Protein AF-A0A350QRP4-F1 (afdb_monomer)

Structure (mmCIF, N/CA/C/O backbone):
data_AF-A0A350QRP4-F1
#
_entry.id   AF-A0A350QRP4-F1
#
loop_
_atom_site.group_PDB
_atom_site.id
_atom_site.type_symbol
_atom_site.label_atom_id
_atom_site.label_alt_id
_atom_site.label_comp_id
_atom_site.label_asym_id
_atom_site.label_entity_id
_atom_site.label_seq_id
_atom_site.pdbx_PDB_ins_code
_atom_site.Cartn_x
_atom_site.Cartn_y
_atom_site.Cartn_z
_atom_site.occupancy
_atom_site.B_iso_or_equiv
_atom_site.auth_seq_id
_atom_site.auth_comp_id
_atom_site.auth_asym_id
_atom_site.auth_atom_id
_atom_site.pdbx_PDB_model_num
ATOM 1 N N . MET A 1 1 ? 42.103 61.548 -36.595 1.00 53.94 1 MET A N 1
ATOM 2 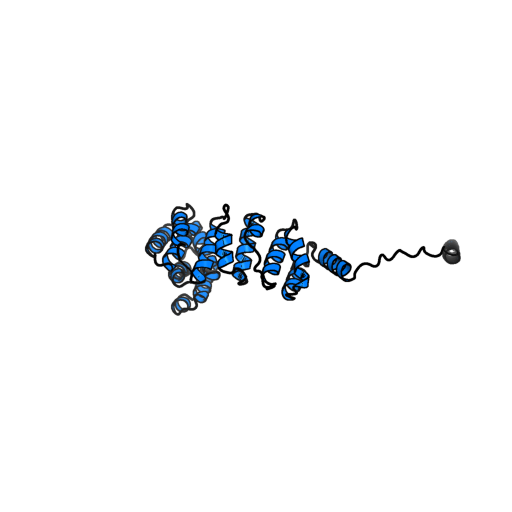C CA . MET A 1 1 ? 42.457 61.000 -37.929 1.00 53.94 1 MET A CA 1
ATOM 3 C C . MET A 1 1 ? 43.955 60.720 -37.894 1.00 53.94 1 MET A C 1
ATOM 5 O O . MET A 1 1 ? 44.613 61.650 -37.446 1.00 53.94 1 MET A O 1
ATOM 9 N N . PRO A 1 2 ? 44.533 59.572 -38.315 1.00 51.16 2 PRO A N 1
ATOM 10 C CA . PRO A 1 2 ? 43.981 58.378 -38.976 1.00 51.16 2 PRO A CA 1
ATOM 11 C C . PRO A 1 2 ? 44.726 57.053 -38.589 1.00 51.16 2 PRO A C 1
ATOM 13 O O . PRO A 1 2 ? 45.690 56.711 -39.254 1.00 51.16 2 PRO A O 1
ATOM 16 N N . GLU A 1 3 ? 44.322 56.265 -37.578 1.00 51.16 3 GLU A N 1
ATOM 17 C CA . GLU A 1 3 ? 45.076 55.011 -37.265 1.00 51.16 3 GLU A CA 1
ATOM 18 C C . GLU A 1 3 ? 44.251 53.716 -37.163 1.00 51.16 3 GLU A C 1
ATOM 20 O O . GLU A 1 3 ? 44.808 52.624 -37.173 1.00 51.16 3 GLU A O 1
ATOM 25 N N . HIS A 1 4 ? 42.917 53.770 -37.202 1.00 49.59 4 HIS A N 1
ATOM 26 C CA . HIS A 1 4 ? 42.095 52.558 -37.025 1.00 49.59 4 HIS A CA 1
ATOM 27 C C . HIS A 1 4 ? 41.665 51.832 -38.312 1.00 49.59 4 HIS A C 1
ATOM 29 O O . HIS A 1 4 ? 40.930 50.852 -38.238 1.00 49.59 4 HIS A O 1
ATOM 35 N N . ARG A 1 5 ? 42.117 52.255 -39.501 1.00 48.22 5 ARG A N 1
ATOM 36 C CA . ARG A 1 5 ? 41.710 51.615 -40.772 1.00 48.22 5 ARG A CA 1
ATOM 37 C C . ARG A 1 5 ? 42.648 50.520 -41.292 1.00 48.22 5 ARG A C 1
ATOM 39 O O . ARG A 1 5 ? 42.237 49.774 -42.173 1.00 48.22 5 ARG A O 1
ATOM 46 N N . HIS A 1 6 ? 43.852 50.363 -40.740 1.00 49.44 6 HIS A N 1
ATOM 47 C CA . HIS A 1 6 ? 44.819 49.383 -41.258 1.00 49.44 6 HIS A CA 1
ATOM 48 C C . HIS A 1 6 ? 44.718 47.985 -40.630 1.00 49.44 6 HIS A C 1
ATOM 50 O O . HIS A 1 6 ? 45.058 47.006 -41.289 1.00 49.44 6 HIS A O 1
ATOM 56 N N . HIS A 1 7 ? 44.170 47.850 -39.417 1.00 48.53 7 HIS A N 1
ATOM 57 C CA . HIS A 1 7 ? 44.055 46.538 -38.768 1.00 48.53 7 HIS A CA 1
ATOM 58 C C . HIS A 1 7 ? 42.917 45.668 -39.323 1.00 48.53 7 HIS A C 1
ATOM 60 O O . HIS A 1 7 ? 43.057 44.452 -39.379 1.00 48.53 7 HIS A O 1
ATOM 66 N N . PHE A 1 8 ? 41.829 46.265 -39.822 1.00 45.88 8 PHE A N 1
ATOM 67 C CA . PHE A 1 8 ? 40.669 45.497 -40.299 1.00 45.88 8 PHE A CA 1
ATOM 68 C C . PHE A 1 8 ? 40.907 44.787 -41.646 1.00 45.88 8 PHE A C 1
ATOM 70 O O . PHE A 1 8 ? 40.357 43.715 -41.906 1.00 45.88 8 PHE A O 1
ATOM 77 N N . VAL A 1 9 ? 41.762 45.357 -42.503 1.00 51.22 9 VAL A N 1
ATOM 78 C CA . VAL A 1 9 ? 42.068 44.782 -43.825 1.00 51.22 9 VAL A CA 1
ATOM 79 C C . VAL A 1 9 ? 43.067 43.624 -43.711 1.00 51.22 9 VAL A C 1
ATOM 81 O O . VAL A 1 9 ? 42.942 42.635 -44.427 1.00 51.22 9 VAL A O 1
ATOM 84 N N . LEU A 1 10 ? 44.005 43.691 -42.759 1.00 48.91 10 LEU A N 1
ATOM 85 C CA . LEU A 1 10 ? 44.995 42.632 -42.527 1.00 48.91 10 LEU A CA 1
ATOM 86 C C . LEU A 1 10 ? 44.380 41.364 -41.914 1.00 48.91 10 LEU A C 1
ATOM 88 O O . LEU A 1 10 ? 44.727 40.263 -42.332 1.00 48.91 10 LEU A O 1
ATOM 92 N N . SER A 1 11 ? 43.417 41.494 -40.997 1.00 49.62 11 SER A N 1
ATOM 93 C CA . SER A 1 11 ? 42.728 40.335 -40.404 1.00 49.62 11 SER A CA 1
ATOM 94 C C . SER A 1 11 ? 41.846 39.587 -41.409 1.00 49.62 11 SER A C 1
ATOM 96 O O . SER A 1 11 ? 41.755 38.362 -41.363 1.00 49.62 11 SER A O 1
ATOM 98 N N . SER A 1 12 ? 41.241 40.310 -42.355 1.00 50.56 12 SER A N 1
ATOM 99 C CA . SER A 1 12 ? 40.369 39.721 -43.379 1.00 50.56 12 SER A CA 1
ATOM 100 C C . SER A 1 12 ? 41.157 38.944 -44.443 1.00 50.56 12 SER A C 1
ATOM 102 O O . SER A 1 12 ? 40.665 37.954 -44.979 1.00 50.56 12 SER A O 1
ATOM 104 N N . LEU A 1 13 ? 42.404 39.348 -44.719 1.00 49.66 13 LEU A N 1
ATOM 105 C CA . LEU A 1 13 ? 43.259 38.670 -45.697 1.00 49.66 13 LEU A CA 1
ATOM 106 C C . LEU A 1 13 ? 43.833 37.345 -45.163 1.00 49.66 13 LEU A C 1
ATOM 108 O O . LEU A 1 13 ? 44.005 36.404 -45.932 1.00 49.66 13 LEU A O 1
ATOM 112 N N . ILE A 1 14 ? 44.086 37.249 -43.852 1.00 56.53 14 ILE A N 1
ATOM 113 C CA . ILE A 1 14 ? 44.575 36.014 -43.214 1.00 56.53 14 ILE A CA 1
ATOM 114 C C . ILE A 1 14 ? 43.473 34.945 -43.178 1.00 56.53 14 ILE A C 1
ATOM 116 O O . ILE A 1 14 ? 43.758 33.777 -43.429 1.00 56.53 14 ILE A O 1
ATOM 120 N N . LEU A 1 15 ? 42.213 35.339 -42.956 1.00 52.22 15 LEU A N 1
ATOM 121 C CA . LEU A 1 15 ? 41.081 34.404 -42.941 1.00 52.22 15 LEU A CA 1
ATOM 122 C C . LEU A 1 15 ? 40.745 33.849 -44.339 1.00 52.22 15 LEU A C 1
ATOM 124 O O . LEU A 1 15 ? 40.299 32.715 -44.464 1.00 52.22 15 LEU A O 1
ATOM 128 N N . ALA A 1 16 ? 40.976 34.632 -45.398 1.00 53.50 16 ALA A N 1
ATOM 129 C CA . ALA A 1 16 ? 40.762 34.178 -46.773 1.00 53.50 16 ALA A CA 1
ATOM 130 C C . ALA A 1 16 ? 41.881 33.243 -47.272 1.00 53.50 16 ALA A C 1
ATOM 132 O O . ALA A 1 16 ? 41.634 32.397 -48.131 1.00 53.50 16 ALA A O 1
ATOM 133 N N . LEU A 1 17 ? 43.100 33.361 -46.729 1.00 47.59 17 LEU A N 1
ATOM 134 C CA . LEU A 1 17 ? 44.237 32.531 -47.139 1.00 47.59 17 LEU A CA 1
ATOM 135 C C . LEU A 1 17 ? 44.216 31.128 -46.503 1.00 47.59 17 LEU A C 1
ATOM 137 O O . LEU A 1 17 ? 44.727 30.186 -47.102 1.00 47.59 17 LEU A O 1
ATOM 141 N N . THR A 1 18 ? 43.589 30.951 -45.336 1.00 54.16 18 THR A N 1
ATOM 142 C CA . THR A 1 18 ? 43.454 29.633 -44.687 1.00 54.16 18 THR A CA 1
ATOM 143 C C . THR A 1 18 ? 42.405 28.731 -45.341 1.00 54.16 18 THR A C 1
ATOM 145 O O . THR A 1 18 ? 42.515 27.515 -45.232 1.00 54.16 18 THR A O 1
ATOM 148 N N . CYS A 1 19 ? 41.438 29.281 -46.083 1.00 54.50 19 CYS A N 1
ATOM 149 C CA . CYS A 1 19 ? 40.433 28.490 -46.809 1.00 54.50 19 CYS A CA 1
ATOM 150 C C . CYS A 1 19 ? 40.918 27.918 -48.155 1.00 54.50 19 CYS A C 1
ATOM 152 O O . CYS A 1 19 ? 40.179 27.174 -48.792 1.00 54.50 19 CYS A O 1
ATOM 154 N N . LEU A 1 20 ? 42.129 28.265 -48.605 1.00 53.59 20 LEU A N 1
ATOM 155 C CA . LEU A 1 20 ? 42.708 27.792 -49.873 1.00 53.59 20 LEU A CA 1
ATOM 156 C C . LEU A 1 20 ? 43.782 26.713 -49.688 1.00 53.59 20 LEU A C 1
ATOM 158 O O . LEU A 1 20 ? 44.371 26.261 -50.670 1.00 53.59 20 LEU A O 1
ATOM 162 N N . LEU A 1 21 ? 44.039 26.284 -48.450 1.00 51.50 21 LEU A N 1
ATOM 163 C CA . LEU A 1 21 ? 44.876 25.117 -48.210 1.00 51.50 21 LEU A CA 1
ATOM 164 C C . LEU A 1 21 ? 44.083 23.865 -48.617 1.00 51.50 21 LEU A C 1
ATOM 166 O O . LEU A 1 21 ? 42.974 23.676 -48.112 1.00 51.50 21 LEU A O 1
ATOM 170 N N . PRO A 1 22 ? 44.603 23.017 -49.524 1.00 54.75 22 PRO A N 1
ATOM 171 C CA . PRO A 1 22 ? 44.005 21.721 -49.799 1.00 54.75 22 PRO A CA 1
ATOM 172 C C . PRO A 1 22 ? 44.060 20.910 -48.505 1.00 54.75 22 PRO A C 1
ATOM 174 O O . PRO A 1 22 ? 45.121 20.438 -48.102 1.00 54.75 22 PRO A O 1
ATOM 177 N N . GLY A 1 23 ? 42.919 20.826 -47.823 1.00 52.19 23 GLY A N 1
ATOM 178 C CA . GLY A 1 23 ? 42.751 19.926 -46.698 1.00 52.19 23 GLY A CA 1
ATOM 179 C C . GLY A 1 23 ? 43.021 18.512 -47.184 1.00 52.19 23 GLY A C 1
ATOM 180 O O . GLY A 1 23 ? 42.509 18.106 -48.232 1.00 52.19 23 GLY A O 1
ATOM 181 N N . GLU A 1 24 ? 43.849 17.784 -46.439 1.00 52.50 24 GLU A N 1
ATOM 182 C CA . GLU A 1 24 ? 43.933 16.337 -46.574 1.00 52.50 24 GLU A CA 1
ATOM 183 C C . GLU A 1 24 ? 42.503 15.778 -46.592 1.00 52.50 24 GLU A C 1
ATOM 185 O O . GLU A 1 24 ? 41.648 16.288 -45.853 1.00 52.50 24 GLU A O 1
ATOM 190 N N . PRO A 1 25 ? 42.191 14.809 -47.475 1.00 54.97 25 PRO A N 1
ATOM 191 C CA . PRO A 1 25 ? 40.872 14.202 -47.480 1.00 54.97 25 PRO A CA 1
ATOM 192 C C . PRO A 1 25 ? 40.599 13.741 -46.056 1.00 54.97 25 PRO A C 1
ATOM 194 O O . PRO A 1 25 ? 41.401 12.996 -45.499 1.00 54.97 25 PRO A O 1
ATOM 197 N N . ALA A 1 26 ? 39.514 14.247 -45.465 1.00 52.28 26 ALA A N 1
ATOM 198 C CA . ALA A 1 26 ? 39.069 13.808 -44.158 1.00 52.28 26 ALA A CA 1
ATOM 199 C C . ALA A 1 26 ? 39.065 12.279 -44.187 1.00 52.28 26 ALA A C 1
ATOM 201 O O . ALA A 1 26 ? 38.303 11.689 -44.959 1.00 52.28 26 ALA A O 1
ATOM 202 N N . GLU A 1 27 ? 39.974 11.655 -43.429 1.00 51.78 27 GLU A N 1
ATOM 203 C CA . GLU A 1 27 ? 39.944 10.218 -43.203 1.00 51.78 27 GLU A CA 1
ATOM 204 C C . GLU A 1 27 ? 38.519 9.912 -42.776 1.00 51.78 27 GLU A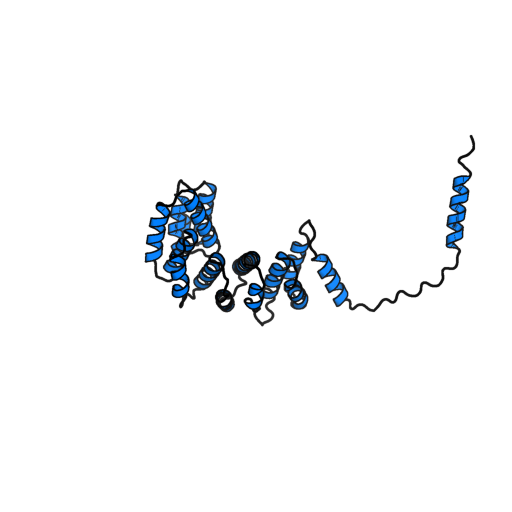 C 1
ATOM 206 O O . GLU A 1 27 ? 38.027 10.478 -41.795 1.00 51.78 27 GLU A O 1
ATOM 211 N N . GLY A 1 28 ? 37.827 9.128 -43.609 1.00 42.91 28 GLY A N 1
ATOM 212 C CA . GLY A 1 28 ? 36.433 8.795 -43.403 1.00 42.91 28 GLY A CA 1
ATOM 213 C C . GLY A 1 28 ? 36.290 8.348 -41.964 1.00 42.91 28 GLY A C 1
ATOM 214 O O . GLY A 1 28 ? 36.890 7.349 -41.569 1.00 42.91 28 GLY A O 1
ATOM 215 N N . GLN A 1 29 ? 35.559 9.138 -41.173 1.00 47.00 29 GLN A N 1
ATOM 216 C CA . GLN A 1 29 ? 35.138 8.718 -39.851 1.00 47.00 29 GLN A CA 1
ATOM 217 C C . GLN A 1 29 ? 34.565 7.324 -40.052 1.00 47.00 29 GLN A C 1
ATOM 219 O O . GLN A 1 29 ? 33.621 7.161 -40.825 1.00 47.00 29 GLN A O 1
ATOM 224 N N . ASN A 1 30 ? 35.210 6.322 -39.457 1.00 41.28 30 ASN A N 1
ATOM 225 C CA . ASN A 1 30 ? 34.692 4.969 -39.419 1.00 41.28 30 ASN A CA 1
ATOM 226 C C . ASN A 1 30 ? 33.347 5.066 -38.702 1.00 41.28 30 ASN A C 1
ATOM 228 O O . ASN A 1 30 ? 33.285 5.001 -37.474 1.00 41.28 30 ASN A O 1
ATOM 232 N N . TYR A 1 31 ? 32.278 5.288 -39.466 1.00 48.09 31 TYR A N 1
ATOM 233 C CA . TYR A 1 31 ? 30.920 5.032 -39.042 1.00 48.09 31 TYR A CA 1
ATOM 234 C C . TYR A 1 31 ? 30.882 3.525 -38.852 1.00 48.09 31 TYR A C 1
ATOM 236 O O . TYR A 1 31 ? 30.604 2.771 -39.779 1.00 48.09 31 TYR A O 1
ATOM 244 N N . ILE A 1 32 ? 31.283 3.084 -37.659 1.00 60.72 32 ILE A N 1
ATOM 245 C CA . ILE A 1 32 ? 30.929 1.763 -37.170 1.00 60.72 32 ILE A CA 1
ATOM 246 C C . ILE A 1 32 ? 29.422 1.710 -37.376 1.00 60.72 32 ILE A C 1
ATOM 248 O O . ILE A 1 32 ? 28.716 2.598 -36.899 1.00 60.72 32 ILE A O 1
ATOM 252 N N . GLU A 1 33 ? 28.962 0.764 -38.184 1.00 57.88 33 GLU A N 1
ATOM 253 C CA . GLU A 1 33 ? 27.551 0.560 -38.475 1.00 57.88 33 GLU A CA 1
ATOM 254 C C . GLU A 1 33 ? 26.877 0.194 -37.147 1.00 57.88 33 GLU A C 1
ATOM 256 O O . GLU A 1 33 ? 26.873 -0.958 -36.718 1.00 57.88 33 GLU A O 1
ATOM 261 N N . VAL A 1 34 ? 26.444 1.212 -36.399 1.00 61.97 34 VAL A N 1
ATOM 262 C CA . VAL A 1 34 ? 25.789 1.016 -35.112 1.00 61.97 34 VAL A CA 1
ATOM 263 C C . VAL A 1 34 ? 24.383 0.554 -35.433 1.00 61.97 34 VAL A C 1
ATOM 265 O O . VAL A 1 34 ? 23.661 1.230 -36.167 1.00 61.97 34 VAL A O 1
ATOM 268 N N . ASN A 1 35 ? 23.994 -0.589 -34.879 1.00 75.19 35 ASN A N 1
ATOM 269 C CA . ASN A 1 35 ? 22.630 -1.072 -34.990 1.00 75.19 35 ASN A CA 1
ATOM 270 C C . ASN A 1 35 ? 21.663 0.054 -34.546 1.00 75.19 35 ASN A C 1
ATOM 272 O O . ASN A 1 35 ? 21.836 0.614 -33.453 1.00 75.19 35 ASN A O 1
ATOM 276 N N . PRO A 1 36 ? 20.670 0.434 -35.374 1.00 72.75 36 PRO A N 1
ATOM 277 C CA . PRO A 1 36 ? 19.686 1.448 -35.010 1.00 72.75 36 PRO A CA 1
ATOM 278 C C . PRO A 1 36 ? 18.976 1.138 -33.689 1.00 72.75 36 PRO A C 1
ATOM 280 O O . PRO A 1 36 ? 18.709 2.058 -32.921 1.00 72.75 36 PRO A O 1
ATOM 283 N N . PHE A 1 37 ? 18.743 -0.143 -33.386 1.00 71.12 37 PHE A N 1
ATOM 284 C CA . PHE A 1 37 ? 18.178 -0.580 -32.111 1.00 71.12 37 PHE A CA 1
ATOM 285 C C . PHE A 1 37 ? 19.087 -0.205 -30.932 1.00 71.12 37 PHE A C 1
ATOM 287 O O . PHE A 1 37 ? 18.651 0.503 -30.028 1.00 71.12 37 PHE A O 1
ATOM 294 N N . ASP A 1 38 ? 20.376 -0.558 -30.988 1.00 69.38 38 ASP A N 1
ATOM 295 C CA . ASP A 1 38 ? 21.350 -0.229 -29.934 1.00 69.38 38 ASP A CA 1
ATOM 296 C C . ASP A 1 38 ? 21.496 1.286 -29.731 1.00 69.38 38 ASP A C 1
ATOM 298 O O . ASP A 1 38 ? 21.704 1.764 -28.613 1.00 69.38 38 ASP A O 1
ATOM 302 N N . SER A 1 39 ? 21.380 2.057 -30.816 1.00 72.31 39 SER A N 1
ATOM 303 C CA . SER A 1 39 ? 21.407 3.522 -30.767 1.00 72.31 39 SER A CA 1
ATOM 304 C C . SER A 1 39 ? 20.164 4.090 -30.080 1.00 72.31 39 SER A C 1
ATOM 306 O O . SER A 1 39 ? 20.294 4.974 -29.232 1.00 72.31 39 SER A O 1
ATOM 308 N N . SER A 1 40 ? 18.980 3.559 -30.394 1.00 73.00 40 SER A N 1
ATOM 309 C CA . SER A 1 40 ? 17.715 3.935 -29.753 1.00 73.00 40 SER A CA 1
ATOM 310 C C . SER A 1 40 ? 17.697 3.561 -28.273 1.00 73.00 40 SER A C 1
ATOM 312 O O . SER A 1 40 ? 17.370 4.406 -27.445 1.00 73.00 40 SER A O 1
ATOM 314 N N . VAL A 1 41 ? 18.135 2.348 -27.914 1.00 72.44 41 VAL A N 1
ATOM 315 C CA . VAL A 1 41 ? 18.253 1.908 -26.513 1.00 72.44 41 VAL A CA 1
ATOM 316 C C . VAL A 1 41 ? 19.208 2.818 -25.746 1.00 72.44 41 VAL A C 1
ATOM 318 O O . VAL A 1 41 ? 18.893 3.254 -24.643 1.00 72.44 41 VAL A O 1
ATOM 321 N N . ARG A 1 42 ? 20.360 3.174 -26.328 1.00 75.94 42 ARG A N 1
ATOM 322 C CA . ARG A 1 42 ? 21.310 4.098 -25.691 1.00 75.94 42 ARG A CA 1
ATOM 323 C C . ARG A 1 42 ? 20.722 5.498 -25.507 1.00 75.94 42 ARG A C 1
ATOM 325 O O . ARG A 1 42 ? 20.930 6.097 -24.456 1.00 75.94 42 ARG A O 1
ATOM 332 N N . ALA A 1 43 ? 19.996 6.013 -26.499 1.00 77.00 43 ALA A N 1
ATOM 333 C CA . ALA A 1 43 ? 19.333 7.312 -26.410 1.00 77.00 43 ALA A CA 1
ATOM 334 C C . ALA A 1 43 ? 18.223 7.316 -25.346 1.00 77.00 43 ALA A C 1
ATOM 336 O O . ALA A 1 43 ? 18.130 8.268 -24.575 1.00 77.00 43 ALA A O 1
ATOM 337 N N . LEU A 1 44 ? 17.438 6.238 -25.259 1.00 79.38 44 LEU A N 1
ATOM 338 C CA . LEU A 1 44 ? 16.429 6.049 -24.216 1.00 79.38 44 LEU A CA 1
ATOM 339 C C . LEU A 1 44 ? 17.072 5.982 -22.830 1.00 79.38 44 LEU A C 1
ATOM 341 O O . LEU A 1 44 ? 16.664 6.725 -21.944 1.00 79.38 44 LEU A O 1
ATOM 345 N N . LYS A 1 45 ? 18.129 5.181 -22.657 1.00 77.12 45 LYS A N 1
ATOM 346 C CA . LYS A 1 45 ? 18.882 5.109 -21.394 1.00 77.12 45 LYS A CA 1
ATOM 347 C C . LYS A 1 45 ? 19.399 6.482 -20.963 1.00 77.12 45 LYS A C 1
ATOM 349 O O . LYS A 1 45 ? 19.192 6.866 -19.819 1.00 77.12 45 LYS A O 1
ATOM 354 N N . ALA A 1 46 ? 19.989 7.244 -21.885 1.00 76.38 46 ALA A N 1
ATOM 355 C CA . ALA A 1 46 ? 20.463 8.600 -21.606 1.00 76.38 46 ALA A CA 1
ATOM 356 C C . ALA A 1 46 ? 19.322 9.565 -21.233 1.00 76.38 46 ALA A C 1
ATOM 358 O O . ALA A 1 46 ? 19.505 10.440 -20.393 1.00 76.38 46 ALA A O 1
ATOM 359 N N . ALA A 1 47 ? 18.139 9.410 -21.832 1.00 76.94 47 ALA A N 1
ATOM 360 C CA . ALA A 1 47 ? 16.975 10.243 -21.536 1.00 76.94 47 ALA A CA 1
ATOM 361 C C . ALA A 1 47 ? 16.315 9.915 -20.180 1.00 76.94 47 ALA A C 1
ATOM 363 O O . ALA A 1 47 ? 15.599 10.751 -19.632 1.00 76.94 47 ALA A O 1
ATOM 364 N N . ILE A 1 48 ? 16.553 8.715 -19.642 1.00 82.81 48 ILE A N 1
ATOM 365 C CA . ILE A 1 48 ? 16.016 8.232 -18.357 1.00 82.81 48 ILE A CA 1
ATOM 366 C C . ILE A 1 48 ? 16.972 8.537 -17.185 1.00 82.81 48 ILE A C 1
ATOM 368 O O . ILE A 1 48 ? 16.585 8.425 -16.018 1.00 82.81 48 ILE A O 1
ATOM 372 N N . GLU A 1 49 ? 18.207 8.975 -17.458 1.00 80.88 49 GLU A N 1
ATOM 373 C CA . GLU A 1 49 ? 19.118 9.443 -16.410 1.00 80.88 49 GLU A CA 1
ATOM 374 C C . GLU A 1 49 ? 18.479 10.586 -15.597 1.00 80.88 49 GLU A C 1
ATOM 376 O O . GLU A 1 49 ? 17.820 11.459 -16.169 1.00 80.88 49 GLU A O 1
ATOM 381 N N . PRO A 1 50 ? 18.661 10.636 -14.262 1.00 73.81 50 PRO A N 1
ATOM 382 C CA . PRO A 1 50 ? 18.046 11.671 -13.457 1.00 73.81 50 PRO A CA 1
ATOM 383 C C . PRO A 1 50 ? 18.478 13.049 -13.862 1.00 73.81 50 PRO A C 1
ATOM 385 O O . PRO A 1 50 ? 19.647 13.439 -13.803 1.00 73.81 50 PRO A O 1
ATOM 388 N N . THR A 1 51 ? 17.462 13.838 -14.106 1.00 74.62 51 THR A N 1
ATOM 389 C CA . THR A 1 51 ? 17.553 15.271 -14.199 1.00 74.62 51 THR A CA 1
ATOM 390 C C . THR A 1 51 ? 16.999 15.872 -12.913 1.00 74.62 51 THR A C 1
ATOM 392 O O . THR A 1 51 ? 16.126 15.318 -12.244 1.00 74.62 51 THR A O 1
ATOM 395 N N . ARG A 1 52 ? 17.492 17.055 -12.538 1.00 73.69 52 ARG A N 1
ATOM 396 C CA . ARG A 1 52 ? 17.008 17.757 -11.332 1.00 73.69 52 ARG A CA 1
ATOM 397 C C . ARG A 1 52 ? 15.544 18.200 -11.446 1.00 73.69 52 ARG A C 1
ATOM 399 O O . ARG A 1 52 ? 14.959 18.577 -10.439 1.00 73.69 52 ARG A O 1
ATOM 406 N N . ASP A 1 53 ? 14.988 18.197 -12.655 1.00 76.00 53 ASP A N 1
ATOM 407 C CA . ASP A 1 53 ? 13.615 18.606 -12.953 1.00 76.00 53 ASP A CA 1
ATOM 408 C C . ASP A 1 53 ? 12.604 17.443 -12.949 1.00 76.00 53 ASP A C 1
ATOM 410 O O . ASP A 1 53 ? 11.412 17.685 -13.137 1.00 76.00 53 ASP A O 1
ATOM 414 N N . GLY A 1 54 ? 13.057 16.199 -12.738 1.00 72.31 54 GLY A N 1
ATOM 415 C CA . GLY A 1 54 ? 12.196 15.012 -12.703 1.00 72.31 54 GLY A CA 1
ATOM 416 C C . GLY A 1 54 ? 11.586 14.625 -14.056 1.00 72.31 54 GLY A C 1
ATOM 417 O O . GLY A 1 54 ? 10.638 13.840 -14.100 1.00 72.31 54 GLY A O 1
ATOM 418 N N . SER A 1 55 ? 12.079 15.180 -15.170 1.00 78.00 55 SER A N 1
ATOM 419 C CA . SER A 1 55 ? 11.580 14.846 -16.512 1.00 78.00 55 SER A CA 1
ATOM 420 C C . SER A 1 55 ? 11.788 13.374 -16.881 1.00 78.00 55 SER A C 1
ATOM 422 O O . SER A 1 55 ? 10.963 12.811 -17.601 1.00 78.00 55 SER A O 1
ATOM 424 N N . ASN A 1 56 ? 12.801 12.724 -16.307 1.00 80.25 56 ASN A N 1
ATOM 425 C CA . ASN A 1 56 ? 13.065 11.295 -16.460 1.00 80.25 56 ASN A CA 1
ATOM 426 C C . ASN A 1 56 ? 11.885 10.400 -16.028 1.00 80.25 56 ASN A C 1
ATOM 428 O O . ASN A 1 56 ? 11.557 9.446 -16.729 1.00 80.25 56 ASN A O 1
ATOM 432 N N . HIS A 1 57 ? 11.186 10.736 -14.937 1.00 78.94 57 HIS A N 1
ATOM 433 C CA . HIS A 1 57 ? 10.031 9.952 -14.481 1.00 78.94 57 HIS A CA 1
ATOM 434 C C . HIS A 1 57 ? 8.872 9.996 -15.491 1.00 78.94 57 HIS A C 1
ATOM 436 O O . HIS A 1 57 ? 8.230 8.985 -15.754 1.00 78.94 57 HIS A O 1
ATOM 442 N N . LYS A 1 58 ? 8.646 11.139 -16.156 1.00 81.94 58 LYS A N 1
ATOM 443 C CA . LYS A 1 58 ? 7.616 11.246 -17.209 1.00 81.94 58 LYS A CA 1
ATOM 444 C C . LYS A 1 58 ? 7.931 10.372 -18.419 1.00 81.94 58 LYS A C 1
ATOM 446 O O . LYS A 1 58 ? 7.013 9.846 -19.038 1.00 81.94 58 LYS A O 1
ATOM 451 N N . ILE A 1 59 ? 9.213 10.232 -18.756 1.00 85.19 59 ILE A N 1
ATOM 452 C CA . ILE A 1 59 ? 9.661 9.365 -19.850 1.00 85.19 59 ILE A CA 1
ATOM 453 C C . ILE A 1 59 ? 9.418 7.901 -19.482 1.00 85.19 59 ILE A C 1
ATOM 455 O O . ILE A 1 59 ? 8.866 7.170 -20.295 1.00 85.19 59 ILE A O 1
ATOM 459 N N . LEU A 1 60 ? 9.742 7.487 -18.255 1.00 84.00 60 LEU A N 1
ATOM 460 C CA . LEU A 1 60 ? 9.457 6.129 -17.778 1.00 84.00 60 LEU A CA 1
ATOM 461 C C . LEU A 1 60 ? 7.968 5.810 -17.766 1.00 84.00 60 LEU A C 1
ATOM 463 O O . LEU A 1 60 ? 7.576 4.758 -18.259 1.00 84.00 60 LEU A O 1
ATOM 467 N N . LEU A 1 61 ? 7.136 6.732 -17.279 1.00 84.62 61 LEU A N 1
ATOM 468 C CA . LEU A 1 61 ? 5.683 6.581 -17.344 1.00 84.62 61 LEU A CA 1
ATOM 469 C C . LEU A 1 61 ? 5.196 6.441 -18.792 1.00 84.62 61 LEU A C 1
ATOM 471 O O . LEU A 1 61 ? 4.366 5.583 -19.075 1.00 84.62 61 LEU A O 1
ATOM 475 N N . ALA A 1 62 ? 5.728 7.240 -19.721 1.00 86.19 62 ALA A N 1
ATOM 476 C CA . ALA A 1 62 ? 5.377 7.125 -21.134 1.00 86.19 62 ALA A CA 1
ATOM 477 C C . ALA A 1 62 ? 5.807 5.773 -21.729 1.00 86.19 62 ALA A C 1
ATOM 479 O O . ALA A 1 62 ? 5.047 5.185 -22.491 1.00 86.19 62 ALA A O 1
ATOM 480 N N . LEU A 1 63 ? 6.989 5.262 -21.368 1.00 88.25 63 LEU A N 1
ATOM 481 C CA . LEU A 1 63 ? 7.473 3.952 -21.815 1.00 88.25 63 LEU A CA 1
ATOM 482 C C . LEU A 1 63 ? 6.622 2.807 -21.261 1.00 88.25 63 LEU A C 1
ATOM 484 O O . LEU A 1 63 ? 6.250 1.912 -22.011 1.00 88.25 63 LEU A O 1
ATOM 488 N N . ARG A 1 64 ? 6.250 2.871 -19.981 1.00 87.69 64 ARG A N 1
ATOM 489 C CA . ARG A 1 64 ? 5.313 1.937 -19.339 1.00 87.69 64 ARG A CA 1
ATOM 490 C C . ARG A 1 64 ? 3.968 1.883 -20.057 1.00 87.69 64 ARG A C 1
ATOM 492 O O . ARG A 1 64 ? 3.464 0.811 -20.374 1.00 87.69 64 ARG A O 1
ATOM 499 N N . GLN A 1 65 ? 3.426 3.048 -20.413 1.00 87.06 65 GLN A N 1
ATOM 500 C CA . GLN A 1 65 ? 2.156 3.161 -21.137 1.00 87.06 65 GLN A CA 1
ATOM 501 C C . GLN A 1 65 ? 2.170 2.530 -22.535 1.00 87.06 65 GLN A C 1
ATOM 503 O O . GLN A 1 65 ? 1.097 2.207 -23.045 1.00 87.06 65 GLN A O 1
ATOM 508 N N . LEU A 1 66 ? 3.341 2.340 -23.158 1.00 88.19 66 LEU A N 1
ATOM 509 C CA . LEU A 1 66 ? 3.431 1.635 -24.440 1.00 88.19 66 LEU A CA 1
ATOM 510 C C . LEU A 1 66 ? 3.097 0.148 -24.303 1.00 88.19 66 LEU A C 1
ATOM 512 O O . LEU A 1 66 ? 2.626 -0.437 -25.276 1.00 88.19 66 LEU A O 1
ATOM 516 N N . ARG A 1 67 ? 3.335 -0.444 -23.121 1.00 86.19 67 ARG A N 1
ATOM 517 C CA . ARG A 1 67 ? 3.193 -1.887 -22.857 1.00 86.19 67 ARG A CA 1
ATOM 518 C C . ARG A 1 67 ? 3.872 -2.753 -23.925 1.00 86.19 67 ARG A C 1
ATOM 520 O O . ARG A 1 67 ? 3.362 -3.794 -24.327 1.00 86.19 67 ARG A O 1
ATOM 527 N N . ASP A 1 68 ? 5.009 -2.275 -24.421 1.00 87.56 68 ASP A N 1
ATOM 528 C CA . ASP A 1 68 ? 5.771 -2.933 -25.473 1.00 87.56 68 ASP A CA 1
ATOM 529 C C . ASP A 1 68 ? 6.719 -3.965 -24.851 1.00 87.56 68 ASP A C 1
ATOM 531 O O . ASP A 1 68 ? 7.640 -3.605 -24.113 1.00 87.56 68 ASP A O 1
ATOM 535 N N . SER A 1 69 ? 6.493 -5.248 -25.143 1.00 87.88 69 SER A N 1
ATOM 536 C CA . SER A 1 69 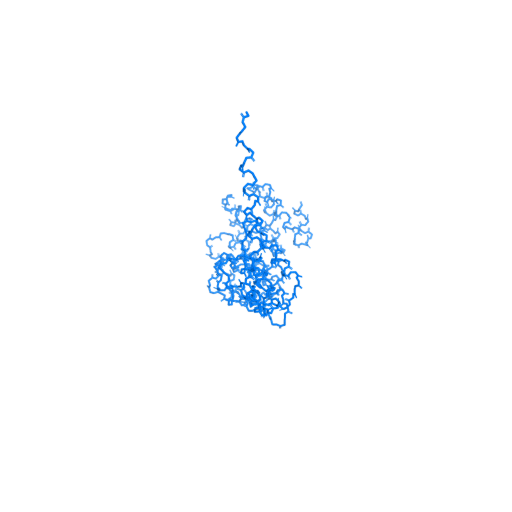? 7.314 -6.356 -24.641 1.00 87.88 69 SER A CA 1
ATOM 537 C C . SER A 1 69 ? 8.773 -6.275 -25.090 1.00 87.88 69 SER A C 1
ATOM 539 O O . SER A 1 69 ? 9.649 -6.822 -24.422 1.00 87.88 69 SER A O 1
ATOM 541 N N . ASP A 1 70 ? 9.069 -5.562 -26.182 1.00 87.19 70 ASP A N 1
ATOM 542 C CA . ASP A 1 70 ? 10.447 -5.355 -26.640 1.00 87.19 70 ASP A CA 1
ATOM 543 C C . ASP A 1 70 ? 11.243 -4.441 -25.683 1.00 87.19 70 ASP A C 1
ATOM 545 O O . ASP A 1 70 ? 12.471 -4.351 -25.777 1.00 87.19 70 ASP A O 1
ATOM 549 N N . LEU A 1 71 ? 10.568 -3.785 -24.727 1.00 88.50 71 LEU A N 1
ATOM 550 C CA . LEU A 1 71 ? 11.184 -2.972 -23.677 1.00 88.50 71 LEU A CA 1
ATOM 551 C C . LEU A 1 71 ? 11.584 -3.768 -22.426 1.00 88.50 71 LEU A C 1
ATOM 553 O O . LEU A 1 71 ? 12.252 -3.197 -21.564 1.00 88.50 71 LEU A O 1
ATOM 557 N N . THR A 1 72 ? 11.254 -5.060 -22.312 1.00 89.94 72 THR A N 1
ATOM 558 C CA . THR A 1 72 ? 11.639 -5.888 -21.150 1.00 89.94 72 THR A CA 1
ATOM 559 C C . THR A 1 72 ? 13.132 -5.780 -20.804 1.00 89.94 72 THR A C 1
ATOM 561 O O . THR A 1 72 ? 13.429 -5.450 -19.654 1.00 89.94 72 THR A O 1
ATOM 564 N N . PRO A 1 73 ? 14.087 -5.900 -21.757 1.00 89.62 73 PRO A N 1
ATOM 565 C CA . PRO A 1 73 ? 15.514 -5.790 -21.435 1.00 89.62 73 PRO A CA 1
ATOM 566 C C . PRO A 1 73 ? 15.909 -4.424 -20.857 1.00 89.62 73 PRO A C 1
ATOM 568 O O . PRO A 1 73 ? 16.833 -4.319 -20.054 1.00 89.62 73 PRO A O 1
ATOM 571 N N . LEU A 1 74 ? 15.214 -3.351 -21.255 1.00 89.62 74 LEU A N 1
ATOM 572 C CA . LEU A 1 74 ? 15.449 -2.021 -20.698 1.00 89.62 74 LEU A CA 1
ATOM 573 C C . LEU A 1 74 ? 15.023 -1.965 -19.228 1.00 89.62 74 LEU A C 1
ATOM 575 O O . LEU A 1 74 ? 15.752 -1.403 -18.414 1.00 89.62 74 LEU A O 1
ATOM 579 N N . PHE A 1 75 ? 13.857 -2.513 -18.886 1.00 91.31 75 PHE A N 1
ATOM 580 C CA . PHE A 1 75 ? 13.369 -2.501 -17.508 1.00 91.31 75 PHE A CA 1
ATOM 581 C C . PHE A 1 75 ? 14.155 -3.462 -16.609 1.00 91.31 75 PHE A C 1
ATOM 583 O O . PHE A 1 75 ? 14.469 -3.098 -15.478 1.00 91.31 75 PHE A O 1
ATOM 590 N N . GLU A 1 76 ? 14.577 -4.620 -17.118 1.00 91.50 76 GLU A N 1
ATOM 591 C CA . GLU A 1 76 ? 15.506 -5.512 -16.412 1.00 91.50 76 GLU A CA 1
ATOM 592 C C . GLU A 1 76 ? 16.817 -4.794 -16.061 1.00 91.50 76 GLU A C 1
ATOM 594 O O . GLU A 1 76 ? 17.226 -4.794 -14.900 1.00 91.50 76 GLU A O 1
ATOM 599 N N . ASP A 1 77 ? 17.420 -4.080 -17.018 1.00 91.06 77 ASP A N 1
ATOM 600 C CA . ASP A 1 77 ? 18.626 -3.277 -16.774 1.00 91.06 77 ASP A CA 1
ATOM 601 C C . ASP A 1 77 ? 18.398 -2.170 -15.724 1.00 91.06 77 ASP A C 1
ATOM 603 O O . ASP A 1 77 ? 19.305 -1.808 -14.969 1.00 91.06 77 ASP A O 1
ATOM 607 N N . LEU A 1 78 ? 17.192 -1.597 -15.662 1.00 91.56 78 LEU A N 1
ATOM 608 C CA . LEU A 1 78 ? 16.854 -0.529 -14.717 1.00 91.56 78 LEU A CA 1
ATOM 609 C C . LEU A 1 78 ? 16.642 -1.033 -13.280 1.00 91.56 78 LEU A C 1
ATOM 611 O O . LEU A 1 78 ? 16.853 -0.253 -12.345 1.00 91.56 78 LEU A O 1
ATOM 615 N N . LEU A 1 79 ? 16.309 -2.312 -13.069 1.00 92.75 79 LEU A N 1
ATOM 616 C CA . LEU A 1 79 ? 16.244 -2.915 -11.726 1.00 92.75 79 LEU A CA 1
ATOM 617 C C . LEU A 1 79 ? 17.600 -2.905 -11.000 1.00 92.75 79 LEU A C 1
ATOM 619 O O . LEU A 1 79 ? 17.643 -2.892 -9.762 1.00 92.75 79 LEU A O 1
ATOM 623 N N . ASP A 1 80 ? 18.693 -2.869 -11.764 1.00 91.88 80 ASP A N 1
ATOM 624 C CA . ASP A 1 80 ? 20.075 -2.808 -11.277 1.00 91.88 80 ASP A CA 1
ATOM 625 C C . ASP A 1 80 ? 20.590 -1.368 -11.094 1.00 91.88 80 ASP A C 1
ATOM 627 O O . ASP A 1 80 ? 21.736 -1.150 -10.691 1.00 91.88 80 ASP A O 1
ATOM 631 N N . SER A 1 81 ? 19.753 -0.361 -11.355 1.00 90.94 81 SER A N 1
ATOM 632 C CA . SER A 1 81 ? 20.101 1.042 -11.138 1.00 90.94 81 SER A CA 1
ATOM 633 C C . SER A 1 81 ? 20.367 1.347 -9.661 1.00 90.94 81 SER A C 1
ATOM 635 O O . SER A 1 81 ? 19.695 0.844 -8.768 1.00 90.94 81 SER A O 1
ATOM 637 N N . ASN A 1 82 ? 21.280 2.282 -9.381 1.00 89.44 82 ASN A N 1
ATOM 638 C CA . ASN A 1 82 ? 21.511 2.800 -8.023 1.00 89.44 82 ASN A CA 1
ATOM 639 C C . ASN A 1 82 ? 20.406 3.756 -7.537 1.00 89.44 82 ASN A C 1
ATOM 641 O O . ASN A 1 82 ? 20.541 4.380 -6.485 1.00 89.44 82 ASN A O 1
ATOM 645 N N . GLN A 1 83 ? 19.356 3.956 -8.332 1.00 88.88 83 GLN A N 1
ATOM 646 C CA . GLN A 1 83 ? 18.342 4.967 -8.076 1.00 88.88 83 GLN A CA 1
ATOM 647 C C . GLN A 1 83 ? 17.016 4.320 -7.688 1.00 88.88 83 GLN A C 1
ATOM 649 O O . GLN A 1 83 ? 16.391 3.690 -8.541 1.00 88.88 83 GLN A O 1
ATOM 654 N N . PRO A 1 84 ? 16.550 4.540 -6.446 1.00 90.50 84 PRO A N 1
ATOM 655 C CA . PRO A 1 84 ? 15.343 3.923 -5.897 1.00 90.50 84 PRO A CA 1
ATOM 656 C C . PRO A 1 84 ? 14.132 3.997 -6.837 1.00 90.50 84 PRO A C 1
ATOM 658 O O . PRO A 1 84 ? 13.505 2.988 -7.138 1.00 90.50 84 PRO A O 1
ATOM 661 N N . LEU A 1 85 ? 13.846 5.197 -7.354 1.00 87.94 85 LEU A N 1
ATOM 662 C CA . LEU A 1 85 ? 12.676 5.442 -8.197 1.00 87.94 85 LEU A CA 1
ATOM 663 C C . LEU A 1 85 ? 12.745 4.703 -9.536 1.00 87.94 85 LEU A C 1
ATOM 665 O O . LEU A 1 85 ? 11.735 4.161 -9.963 1.00 87.94 85 LEU A O 1
ATOM 669 N N . LEU A 1 86 ? 13.927 4.620 -10.163 1.00 90.06 86 LEU A N 1
ATOM 670 C CA . LEU A 1 86 ? 14.081 3.882 -11.422 1.00 90.06 86 LEU A CA 1
ATOM 671 C C . LEU A 1 86 ? 13.820 2.388 -11.228 1.00 90.06 86 LEU A C 1
ATOM 673 O O . LEU A 1 86 ? 13.201 1.766 -12.084 1.00 90.06 86 LEU A O 1
ATOM 677 N N . ARG A 1 87 ? 14.263 1.824 -10.099 1.00 93.56 87 ARG A N 1
ATOM 678 C CA . ARG A 1 87 ? 14.039 0.410 -9.772 1.00 93.56 87 ARG A CA 1
ATOM 679 C C . ARG A 1 87 ? 12.558 0.119 -9.538 1.00 93.56 87 ARG A C 1
ATOM 681 O O . ARG A 1 87 ? 12.067 -0.903 -9.998 1.00 93.56 87 ARG A O 1
ATOM 688 N N . ILE A 1 88 ? 11.856 1.017 -8.844 1.00 93.75 88 ILE A N 1
ATOM 689 C CA . ILE A 1 88 ? 10.410 0.899 -8.609 1.00 93.75 88 ILE A CA 1
ATOM 690 C C . ILE A 1 88 ? 9.652 1.018 -9.936 1.00 93.75 88 ILE A C 1
ATOM 692 O O . ILE A 1 88 ? 8.859 0.140 -10.252 1.00 93.75 88 ILE A O 1
ATOM 696 N N . ASP A 1 89 ? 9.937 2.037 -10.753 1.00 91.81 89 ASP A N 1
ATOM 697 C CA . ASP A 1 89 ? 9.294 2.199 -12.064 1.00 91.81 89 ASP A CA 1
ATOM 698 C C . ASP A 1 89 ? 9.551 0.995 -12.982 1.00 91.81 89 ASP A C 1
ATOM 700 O O . ASP A 1 89 ? 8.640 0.554 -13.676 1.00 91.81 89 ASP A O 1
ATOM 704 N N . ALA A 1 90 ? 10.761 0.430 -12.956 1.00 92.56 90 ALA A N 1
ATOM 705 C CA . ALA A 1 90 ? 11.101 -0.777 -13.702 1.00 92.56 90 ALA A CA 1
ATOM 706 C C . ALA A 1 90 ? 10.342 -2.018 -13.213 1.00 92.56 90 ALA A C 1
ATOM 708 O O . ALA A 1 90 ? 9.828 -2.774 -14.031 1.00 92.56 90 ALA A O 1
ATOM 709 N N . LEU A 1 91 ? 10.225 -2.213 -11.896 1.00 94.38 91 LEU A N 1
ATOM 710 C CA . LEU A 1 91 ? 9.431 -3.298 -11.314 1.00 94.38 91 LEU A CA 1
ATOM 711 C C . LEU A 1 91 ? 7.961 -3.218 -11.740 1.00 94.38 91 LEU A C 1
ATOM 713 O O . LEU A 1 91 ? 7.369 -4.232 -12.106 1.00 94.38 91 LEU A O 1
ATOM 717 N N . LEU A 1 92 ? 7.380 -2.017 -11.697 1.00 93.00 92 LEU A N 1
ATOM 718 C CA . LEU A 1 92 ? 5.997 -1.801 -12.115 1.00 93.00 92 LEU A CA 1
ATOM 719 C C . LEU A 1 92 ? 5.837 -2.047 -13.618 1.00 93.00 92 LEU A C 1
ATOM 721 O O . LEU A 1 92 ? 4.923 -2.757 -14.019 1.00 93.00 92 LEU A O 1
ATOM 725 N N . ALA A 1 93 ? 6.766 -1.538 -14.433 1.00 92.06 93 ALA A N 1
ATOM 726 C CA . ALA A 1 93 ? 6.773 -1.771 -15.873 1.00 92.06 93 ALA A CA 1
ATOM 727 C C . ALA A 1 93 ? 6.792 -3.264 -16.212 1.00 92.06 93 ALA A C 1
ATOM 729 O O . ALA A 1 93 ? 6.010 -3.718 -17.036 1.00 92.06 93 ALA A O 1
ATOM 730 N N . LEU A 1 94 ? 7.658 -4.037 -15.553 1.00 92.12 94 LEU A N 1
ATOM 731 C CA . LEU A 1 94 ? 7.763 -5.474 -15.791 1.00 92.12 94 LEU A CA 1
ATOM 732 C C . LEU A 1 94 ? 6.473 -6.219 -15.423 1.00 92.12 94 LEU A C 1
ATOM 734 O O . LEU A 1 94 ? 6.125 -7.160 -16.125 1.00 92.12 94 LEU A O 1
ATOM 738 N N . ASN A 1 95 ? 5.744 -5.798 -14.381 1.00 91.19 95 ASN A N 1
ATOM 739 C CA . ASN A 1 95 ? 4.437 -6.395 -14.061 1.00 91.19 95 ASN A CA 1
ATOM 740 C C . ASN A 1 95 ? 3.331 -5.977 -15.037 1.00 91.19 95 ASN A C 1
ATOM 742 O O . ASN A 1 95 ? 2.424 -6.757 -15.291 1.00 91.19 95 ASN A O 1
ATOM 746 N N . GLU A 1 96 ? 3.401 -4.774 -15.613 1.00 89.75 96 GLU A N 1
ATOM 747 C CA . GLU A 1 96 ? 2.441 -4.316 -16.631 1.00 89.75 96 GLU A CA 1
ATOM 748 C C . GLU A 1 96 ? 2.632 -5.011 -17.987 1.00 89.75 96 GLU A C 1
ATOM 750 O O . GLU A 1 96 ? 1.697 -5.094 -18.789 1.00 89.75 96 GLU A O 1
ATOM 755 N N . LEU A 1 97 ? 3.850 -5.480 -18.270 1.00 85.94 97 LEU A N 1
ATOM 756 C CA . LEU A 1 97 ? 4.187 -6.248 -19.461 1.00 85.94 97 LEU A CA 1
ATOM 757 C C . LEU A 1 97 ? 3.742 -7.707 -19.266 1.00 85.94 97 LEU A C 1
ATOM 759 O O . LEU A 1 97 ? 4.563 -8.585 -19.010 1.00 85.94 97 LEU A O 1
ATOM 763 N N . GLU A 1 98 ? 2.439 -7.972 -19.401 1.00 63.62 98 GLU A N 1
ATOM 764 C CA . GLU A 1 98 ? 1.819 -9.312 -19.394 1.00 63.62 98 GLU A CA 1
ATOM 765 C C . GLU A 1 98 ? 2.367 -10.209 -20.532 1.00 63.62 98 GLU A C 1
ATOM 767 O O . GLU A 1 98 ? 1.708 -10.484 -21.534 1.00 63.62 98 GLU A O 1
ATOM 772 N N . THR A 1 99 ? 3.608 -10.676 -20.408 1.00 56.84 99 THR A N 1
ATOM 773 C CA . THR A 1 99 ? 4.295 -11.496 -21.422 1.00 56.84 99 THR A CA 1
ATOM 774 C C . THR A 1 99 ? 4.071 -13.001 -21.236 1.00 56.84 99 THR A C 1
ATOM 776 O O . THR A 1 99 ? 4.628 -13.811 -21.974 1.00 56.84 99 THR A O 1
ATOM 779 N N . GLY A 1 100 ? 3.188 -13.393 -20.313 1.00 53.88 100 GLY A N 1
ATOM 780 C CA . GLY A 1 100 ? 2.771 -14.781 -20.084 1.00 53.88 100 GLY A CA 1
ATOM 781 C C . GLY A 1 100 ? 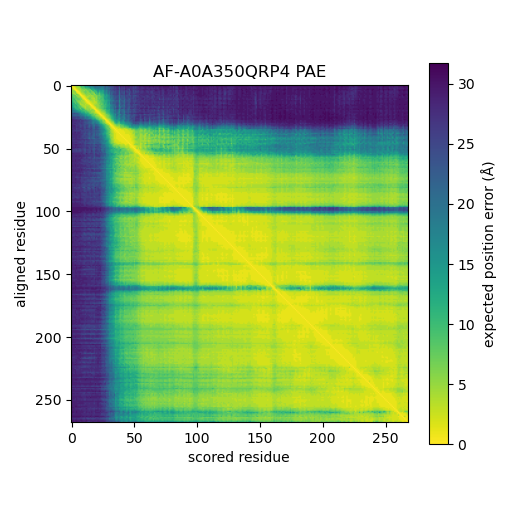3.517 -15.506 -18.958 1.00 53.88 100 GLY A C 1
ATOM 782 O O . GLY A 1 100 ? 3.016 -16.521 -18.481 1.00 53.88 100 GLY A O 1
ATOM 783 N N . GLU A 1 101 ? 4.647 -14.973 -18.486 1.00 63.62 101 GLU A N 1
ATOM 784 C CA . GLU A 1 101 ? 5.273 -15.362 -17.216 1.00 63.62 101 GLU A CA 1
ATOM 785 C C . GLU A 1 101 ? 5.148 -14.204 -16.224 1.00 63.62 101 GLU A C 1
ATOM 787 O O . GLU A 1 101 ? 5.596 -13.090 -16.493 1.00 63.62 101 GLU A O 1
ATOM 792 N N . ALA A 1 102 ? 4.502 -14.459 -15.084 1.00 72.00 102 ALA A N 1
ATOM 793 C CA . ALA A 1 102 ? 4.401 -13.479 -14.014 1.00 72.00 102 ALA A CA 1
ATOM 794 C C . ALA A 1 102 ? 5.798 -13.185 -13.454 1.00 72.00 102 ALA A C 1
ATOM 796 O O . ALA A 1 102 ? 6.571 -14.102 -13.168 1.00 72.00 102 ALA A O 1
ATOM 797 N N . VAL A 1 103 ? 6.112 -11.904 -13.266 1.00 84.94 103 VAL A N 1
ATOM 798 C CA . VAL A 1 103 ? 7.379 -11.478 -12.669 1.00 84.94 103 VAL A CA 1
ATOM 799 C C . VAL A 1 103 ? 7.494 -12.054 -11.257 1.00 84.94 103 VAL A C 1
ATOM 801 O O . VAL A 1 103 ? 6.601 -11.886 -10.421 1.00 84.94 103 VAL A O 1
ATOM 804 N N . GLU A 1 104 ? 8.618 -12.707 -10.957 1.00 89.94 104 GLU A N 1
ATOM 805 C CA . GLU A 1 104 ? 8.906 -13.170 -9.600 1.00 89.94 104 GLU A CA 1
ATOM 806 C C . GLU A 1 104 ? 9.261 -11.978 -8.693 1.00 89.94 104 GLU A C 1
ATOM 808 O O . GLU A 1 104 ? 10.402 -11.514 -8.642 1.00 89.94 104 GLU A O 1
ATOM 813 N N . LEU A 1 105 ? 8.274 -11.471 -7.949 1.00 94.00 105 LEU A N 1
ATOM 814 C CA . LEU A 1 105 ? 8.432 -10.269 -7.120 1.00 94.00 105 LEU A CA 1
ATOM 815 C C . LEU A 1 105 ? 9.389 -10.454 -5.942 1.00 94.00 105 LEU A C 1
ATOM 817 O O . LEU A 1 105 ? 10.193 -9.567 -5.658 1.00 94.00 105 LEU A O 1
ATOM 821 N N . ARG A 1 106 ? 9.307 -11.594 -5.244 1.00 95.38 106 ARG A N 1
ATOM 822 C CA . ARG A 1 106 ? 10.078 -11.855 -4.019 1.00 95.38 106 ARG A CA 1
ATOM 823 C C . ARG A 1 106 ? 11.585 -11.600 -4.191 1.00 95.38 106 ARG A C 1
ATOM 825 O O . ARG A 1 106 ? 12.111 -10.780 -3.439 1.00 95.38 106 ARG A O 1
ATOM 832 N N . PRO A 1 107 ? 12.297 -12.214 -5.161 1.00 94.31 107 PRO A N 1
ATOM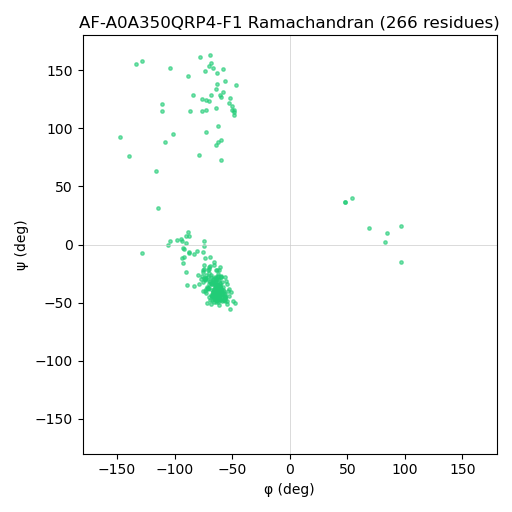 833 C CA . PRO A 1 107 ? 13.731 -11.971 -5.327 1.00 94.31 107 PRO A CA 1
ATOM 834 C C . PRO A 1 107 ? 14.065 -10.514 -5.677 1.00 94.31 107 PRO A C 1
ATOM 836 O O . PRO A 1 107 ? 15.134 -10.034 -5.298 1.00 94.31 107 PRO A O 1
ATOM 839 N N . ILE A 1 108 ? 13.175 -9.790 -6.364 1.00 95.00 108 ILE A N 1
ATOM 840 C CA . ILE A 1 108 ? 13.382 -8.372 -6.685 1.00 95.00 108 ILE A CA 1
ATOM 841 C C . ILE A 1 108 ? 13.230 -7.515 -5.424 1.00 95.00 108 ILE A C 1
ATOM 843 O O . ILE A 1 108 ? 14.126 -6.734 -5.097 1.00 95.00 108 ILE A O 1
ATOM 847 N N . LEU A 1 109 ? 12.135 -7.697 -4.683 1.00 96.69 109 LEU A N 1
ATOM 848 C CA . LEU A 1 109 ? 11.813 -6.920 -3.485 1.00 96.69 109 LEU A CA 1
ATOM 849 C C . LEU A 1 109 ? 12.797 -7.167 -2.333 1.00 96.69 109 LEU A C 1
ATOM 851 O O . LEU A 1 109 ? 13.101 -6.236 -1.593 1.00 96.69 109 LEU A O 1
ATOM 855 N N . THR A 1 110 ? 13.386 -8.360 -2.207 1.00 95.88 110 THR A N 1
ATOM 856 C CA . THR A 1 110 ? 14.458 -8.619 -1.221 1.00 95.88 110 THR A CA 1
ATOM 857 C C . THR A 1 110 ? 15.723 -7.791 -1.486 1.00 95.88 110 THR A C 1
ATOM 859 O O . THR A 1 110 ? 16.519 -7.553 -0.582 1.00 95.88 110 THR A O 1
ATOM 862 N N . ARG A 1 111 ? 15.929 -7.304 -2.717 1.00 94.75 111 ARG A N 1
ATOM 863 C CA . ARG A 1 111 ? 17.055 -6.413 -3.052 1.00 94.75 111 ARG A CA 1
ATOM 864 C C . ARG A 1 111 ? 16.763 -4.948 -2.724 1.00 94.75 111 ARG A C 1
ATOM 866 O O . ARG A 1 111 ? 17.640 -4.101 -2.921 1.00 94.75 111 ARG A O 1
ATOM 873 N N . PHE A 1 112 ? 15.531 -4.610 -2.360 1.00 95.81 112 PHE A N 1
ATOM 874 C CA . PHE A 1 112 ? 15.120 -3.248 -2.037 1.00 95.81 112 PHE A CA 1
ATOM 875 C C . PHE A 1 112 ? 15.366 -3.021 -0.547 1.00 95.81 112 PHE A C 1
ATOM 877 O O . PHE A 1 112 ? 15.213 -3.933 0.264 1.00 95.81 112 PHE A O 1
ATOM 884 N N . ASN A 1 113 ? 15.759 -1.805 -0.167 1.00 95.00 113 ASN A N 1
ATOM 885 C CA . ASN A 1 113 ? 15.693 -1.457 1.253 1.00 95.00 113 ASN A CA 1
ATOM 886 C C . ASN A 1 113 ? 14.222 -1.332 1.689 1.00 95.00 113 ASN A C 1
ATOM 888 O O . ASN A 1 113 ? 13.338 -1.162 0.853 1.00 95.00 113 ASN A O 1
ATOM 892 N N . GLN A 1 114 ? 13.961 -1.361 2.996 1.00 95.25 114 GLN A N 1
ATOM 893 C CA . GLN A 1 114 ? 12.600 -1.312 3.547 1.00 95.25 114 GLN A CA 1
ATOM 894 C C . GLN A 1 114 ? 11.754 -0.149 2.992 1.00 95.25 114 GLN A C 1
ATOM 896 O O . GLN A 1 114 ? 10.590 -0.326 2.659 1.00 95.25 114 GLN A O 1
ATOM 901 N N . ARG A 1 115 ? 12.333 1.050 2.830 1.00 94.88 115 ARG A N 1
ATOM 902 C CA . ARG A 1 115 ? 11.592 2.205 2.295 1.00 94.88 115 ARG A CA 1
ATOM 903 C C . ARG A 1 115 ? 11.219 2.017 0.825 1.00 94.88 115 ARG A C 1
ATOM 905 O O . ARG A 1 115 ? 10.108 2.350 0.431 1.00 94.88 115 ARG A O 1
ATOM 912 N N . GLU A 1 116 ? 12.156 1.544 0.012 1.00 95.81 116 GLU A N 1
ATOM 913 C CA . GLU A 1 116 ? 11.915 1.223 -1.398 1.00 95.81 116 GLU A CA 1
ATOM 914 C C . GLU A 1 116 ? 10.856 0.139 -1.555 1.00 95.81 116 GLU A C 1
ATOM 916 O O . GLU A 1 116 ? 9.970 0.265 -2.395 1.00 95.81 116 GLU A O 1
ATOM 921 N N . ARG A 1 117 ? 10.951 -0.910 -0.738 1.00 97.12 117 ARG A N 1
ATOM 922 C CA . ARG A 1 117 ? 10.060 -2.065 -0.765 1.00 97.12 117 ARG A CA 1
ATOM 923 C C . ARG A 1 117 ? 8.637 -1.687 -0.363 1.00 97.12 117 ARG A C 1
ATOM 925 O O . ARG A 1 117 ? 7.721 -2.034 -1.097 1.00 97.12 117 ARG A O 1
ATOM 932 N N . LEU A 1 118 ? 8.458 -0.885 0.687 1.00 95.50 118 LEU A N 1
ATOM 933 C CA . LEU A 1 118 ? 7.151 -0.340 1.065 1.00 95.50 118 LEU A CA 1
ATOM 934 C C . LEU A 1 118 ? 6.505 0.460 -0.079 1.00 95.50 118 LEU A C 1
ATOM 936 O O . LEU A 1 118 ? 5.345 0.232 -0.409 1.00 95.50 118 LEU A O 1
ATOM 940 N N . ILE A 1 119 ? 7.258 1.363 -0.721 1.00 95.62 119 ILE A N 1
ATOM 941 C CA . ILE A 1 119 ? 6.745 2.157 -1.854 1.00 95.62 119 ILE A CA 1
ATOM 942 C C . ILE A 1 119 ? 6.388 1.247 -3.036 1.00 95.62 119 ILE A C 1
ATOM 944 O O . ILE A 1 119 ? 5.364 1.454 -3.681 1.00 95.62 119 ILE A O 1
ATOM 948 N N . ALA A 1 120 ? 7.219 0.243 -3.320 1.00 96.50 120 ALA A N 1
ATOM 949 C CA . ALA A 1 120 ? 6.971 -0.720 -4.384 1.00 96.50 120 ALA A CA 1
ATOM 950 C C . ALA A 1 120 ? 5.708 -1.554 -4.130 1.00 96.50 120 ALA A C 1
ATOM 952 O O . ALA A 1 120 ? 4.882 -1.668 -5.027 1.00 96.50 120 ALA A O 1
ATOM 953 N N . ILE A 1 121 ? 5.542 -2.100 -2.920 1.00 96.19 121 ILE A N 1
ATOM 954 C CA . ILE A 1 121 ? 4.359 -2.880 -2.527 1.00 96.19 121 ILE A CA 1
ATOM 955 C C . ILE A 1 121 ? 3.101 -2.014 -2.621 1.00 96.19 121 ILE A C 1
ATOM 957 O O . ILE A 1 121 ? 2.141 -2.436 -3.255 1.00 96.19 121 ILE A O 1
ATOM 961 N N . SER A 1 122 ? 3.131 -0.790 -2.076 1.00 94.19 122 SER A N 1
ATOM 962 C CA . SER A 1 122 ? 2.019 0.165 -2.195 1.00 94.19 122 SER A CA 1
ATOM 963 C C . SER A 1 122 ? 1.641 0.396 -3.652 1.00 94.19 122 SER A C 1
ATOM 965 O O . SER A 1 122 ? 0.490 0.222 -4.017 1.00 94.19 122 SER A O 1
ATOM 967 N N . ALA A 1 123 ? 2.617 0.716 -4.506 1.00 93.81 123 ALA A N 1
ATOM 968 C CA . ALA A 1 123 ? 2.347 1.007 -5.907 1.00 93.81 123 ALA A CA 1
ATOM 969 C C . ALA A 1 123 ? 1.839 -0.215 -6.689 1.00 93.81 123 ALA A C 1
ATOM 971 O O . ALA A 1 123 ? 1.052 -0.054 -7.616 1.00 93.81 123 ALA A O 1
ATOM 972 N N . LEU A 1 124 ? 2.284 -1.426 -6.338 1.00 94.81 124 LEU A N 1
ATOM 973 C CA . LEU A 1 124 ? 1.769 -2.657 -6.936 1.00 94.81 124 LEU A CA 1
ATOM 974 C C . LEU A 1 124 ? 0.304 -2.903 -6.541 1.00 94.81 124 LEU A C 1
ATOM 976 O O . LEU A 1 124 ? -0.472 -3.319 -7.393 1.00 94.81 124 LEU A O 1
ATOM 980 N N . ILE A 1 125 ? -0.079 -2.620 -5.292 1.00 92.62 125 ILE A N 1
ATOM 981 C CA . ILE A 1 125 ? -1.474 -2.710 -4.827 1.00 92.62 125 ILE A CA 1
ATOM 982 C C . ILE A 1 125 ? -2.328 -1.620 -5.491 1.00 92.62 125 ILE A C 1
ATOM 984 O O . ILE A 1 125 ? -3.338 -1.930 -6.113 1.00 92.62 125 ILE A O 1
ATOM 988 N N . ASP A 1 126 ? -1.886 -0.359 -5.445 1.00 90.25 126 ASP A N 1
ATOM 989 C CA . ASP A 1 126 ? -2.620 0.803 -5.976 1.00 90.25 126 ASP A CA 1
ATOM 990 C C . ASP A 1 126 ? -2.901 0.704 -7.487 1.00 90.25 126 ASP A C 1
ATOM 992 O O . ASP A 1 126 ? -3.858 1.292 -7.994 1.00 90.25 126 ASP A O 1
ATOM 996 N N . LEU A 1 127 ? -2.041 -0.005 -8.225 1.00 90.12 127 LEU A N 1
ATOM 997 C CA . LEU A 1 127 ? -2.172 -0.217 -9.668 1.00 90.12 127 LEU A CA 1
ATOM 998 C C . LEU A 1 127 ? -2.807 -1.566 -10.033 1.00 90.12 127 LEU A C 1
ATOM 1000 O O . LEU A 1 127 ? -2.884 -1.867 -11.223 1.00 90.12 127 LEU A O 1
ATOM 1004 N N . ASP A 1 128 ? -3.246 -2.352 -9.047 1.00 90.31 128 ASP A N 1
ATOM 1005 C CA . ASP A 1 128 ? -3.799 -3.702 -9.232 1.00 90.31 128 ASP A CA 1
ATOM 1006 C C . ASP A 1 128 ? -2.844 -4.632 -10.012 1.00 90.31 128 ASP A C 1
ATOM 1008 O O . ASP A 1 128 ? -3.228 -5.391 -10.897 1.00 90.31 128 ASP A O 1
ATOM 1012 N N . LEU A 1 129 ? -1.546 -4.522 -9.708 1.00 91.81 129 LEU A N 1
ATOM 1013 C CA . LEU A 1 129 ? -0.453 -5.295 -10.315 1.00 91.81 129 LEU A CA 1
ATOM 1014 C C . LEU A 1 129 ? 0.095 -6.384 -9.382 1.00 91.81 129 LEU A C 1
ATOM 1016 O O . LEU A 1 129 ? 1.052 -7.069 -9.741 1.00 91.81 129 LEU A O 1
ATOM 1020 N N . LEU A 1 130 ? -0.445 -6.512 -8.166 1.00 92.75 130 LEU A N 1
ATOM 1021 C CA . LEU A 1 130 ? -0.036 -7.528 -7.199 1.00 92.75 130 LEU A CA 1
ATOM 1022 C C . LEU A 1 130 ? -1.039 -8.681 -7.178 1.00 92.75 130 LEU A C 1
ATOM 1024 O O . LEU A 1 130 ? -2.020 -8.652 -6.434 1.00 92.75 130 LEU A O 1
ATOM 1028 N N . GLU A 1 131 ? -0.779 -9.741 -7.937 1.00 90.62 131 GLU A 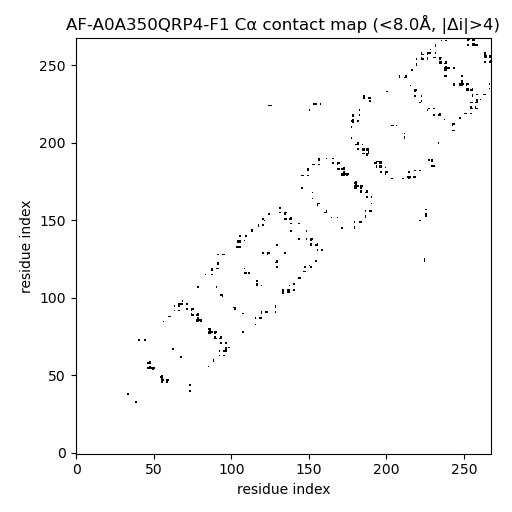N 1
ATOM 1029 C CA . GLU A 1 131 ? -1.656 -10.908 -7.912 1.00 90.62 131 GLU A CA 1
ATOM 1030 C C . GLU A 1 131 ? -1.545 -11.677 -6.591 1.00 90.62 131 GLU A C 1
ATOM 1032 O O . GLU A 1 131 ? -0.505 -11.712 -5.930 1.00 90.62 131 GLU A O 1
ATOM 1037 N N . LEU A 1 132 ? -2.612 -12.382 -6.226 1.00 90.94 132 LEU A N 1
ATOM 1038 C CA . LEU A 1 132 ? -2.693 -13.118 -4.969 1.00 90.94 132 LEU A CA 1
ATOM 1039 C C . LEU A 1 132 ? -1.565 -14.154 -4.750 1.00 90.94 132 LEU A C 1
ATOM 1041 O O . LEU A 1 132 ? -0.978 -14.168 -3.660 1.00 90.94 132 LEU A O 1
ATOM 1045 N N . PRO A 1 133 ? -1.183 -14.998 -5.734 1.00 91.56 133 PRO A N 1
ATOM 1046 C CA . PRO A 1 133 ? -0.037 -15.890 -5.566 1.00 91.56 133 PRO A CA 1
ATOM 1047 C C . PRO A 1 133 ? 1.255 -15.118 -5.287 1.00 91.56 133 PRO A C 1
ATOM 1049 O O . PRO A 1 133 ? 2.027 -15.513 -4.413 1.00 91.56 133 PRO A O 1
ATOM 1052 N N . GLN A 1 134 ? 1.468 -13.990 -5.972 1.00 93.12 134 GLN A N 1
ATOM 1053 C CA . GLN A 1 134 ? 2.635 -13.144 -5.751 1.00 93.12 134 GLN A CA 1
ATOM 1054 C C . GLN A 1 134 ? 2.594 -12.518 -4.351 1.00 93.12 134 GLN A C 1
ATOM 1056 O O . GLN A 1 134 ? 3.578 -12.637 -3.625 1.00 93.12 134 GLN A O 1
ATOM 1061 N N . ALA A 1 135 ? 1.463 -11.954 -3.918 1.00 94.44 135 ALA A N 1
ATOM 1062 C CA . ALA A 1 135 ? 1.292 -11.376 -2.583 1.00 94.44 135 ALA A CA 1
ATOM 1063 C C . ALA A 1 135 ? 1.678 -12.363 -1.471 1.00 94.44 135 ALA A C 1
ATOM 1065 O O . ALA A 1 135 ? 2.438 -12.012 -0.569 1.00 94.44 135 ALA A O 1
ATOM 1066 N N . ARG A 1 136 ? 1.249 -13.631 -1.580 1.00 93.69 136 ARG A N 1
ATOM 1067 C CA . ARG A 1 136 ? 1.633 -14.695 -0.634 1.00 93.69 136 ARG A CA 1
ATOM 1068 C C . ARG A 1 136 ? 3.141 -14.949 -0.627 1.00 93.69 136 ARG A C 1
ATOM 1070 O O . ARG A 1 136 ? 3.721 -15.099 0.441 1.00 93.69 136 ARG A O 1
ATOM 1077 N N . THR A 1 137 ? 3.790 -14.956 -1.793 1.00 94.69 137 THR A N 1
ATOM 1078 C CA . THR A 1 137 ? 5.254 -15.116 -1.854 1.00 94.69 137 THR A CA 1
ATOM 1079 C C . THR A 1 137 ? 6.006 -13.912 -1.289 1.00 94.69 137 THR A C 1
ATOM 1081 O O . THR A 1 137 ? 7.064 -14.086 -0.686 1.00 94.69 137 THR A O 1
ATOM 1084 N N . VAL A 1 138 ? 5.477 -12.697 -1.461 1.00 96.50 138 VAL A N 1
ATOM 1085 C CA . VAL A 1 138 ? 6.061 -11.474 -0.897 1.00 96.50 138 VAL A CA 1
ATOM 1086 C C . VAL A 1 138 ? 5.900 -11.467 0.624 1.00 96.50 138 VAL A C 1
ATOM 1088 O O . VAL A 1 138 ? 6.847 -11.117 1.318 1.00 96.50 138 VAL A O 1
ATOM 1091 N N . LEU A 1 139 ? 4.771 -11.955 1.146 1.00 95.69 139 LEU A N 1
ATOM 1092 C CA . LEU A 1 139 ? 4.521 -12.127 2.583 1.00 95.69 139 LEU A CA 1
ATOM 1093 C C . LEU A 1 139 ? 5.526 -13.084 3.265 1.00 95.69 139 LEU A C 1
ATOM 1095 O O . LEU A 1 139 ? 5.694 -13.051 4.480 1.00 95.69 139 LEU A O 1
ATOM 1099 N N . ASP A 1 140 ? 6.228 -13.928 2.504 1.00 94.75 140 ASP A N 1
ATOM 1100 C CA . ASP A 1 140 ? 7.277 -14.830 3.004 1.00 94.75 140 ASP A CA 1
ATOM 1101 C C . ASP A 1 140 ? 8.685 -14.199 3.049 1.00 94.75 140 ASP A C 1
ATOM 1103 O O . ASP A 1 140 ? 9.682 -14.896 3.271 1.00 94.75 140 ASP A O 1
ATOM 1107 N N . ILE A 1 141 ? 8.823 -12.897 2.799 1.00 96.06 141 ILE A N 1
ATOM 1108 C CA . ILE A 1 141 ? 10.087 -12.177 3.009 1.00 96.06 141 ILE A CA 1
ATOM 1109 C C . ILE A 1 141 ? 10.372 -12.098 4.524 1.00 96.06 141 ILE A C 1
ATOM 1111 O O . ILE A 1 141 ? 9.510 -11.706 5.301 1.00 96.06 141 ILE A O 1
ATOM 1115 N N . GLU A 1 142 ? 11.575 -12.502 4.953 1.00 91.81 142 GLU A N 1
ATOM 1116 C CA . GLU A 1 142 ? 11.917 -12.663 6.382 1.00 91.81 142 GLU A CA 1
ATOM 1117 C C . GLU A 1 142 ? 11.994 -11.338 7.158 1.00 91.81 142 GLU A C 1
ATOM 1119 O O . GLU A 1 142 ? 11.812 -11.326 8.372 1.00 91.81 142 GLU A O 1
ATOM 1124 N N . ASP A 1 143 ? 12.286 -10.232 6.474 1.00 92.25 143 ASP A N 1
ATOM 1125 C CA . ASP A 1 143 ? 12.545 -8.910 7.050 1.00 92.25 143 ASP A CA 1
ATOM 1126 C C . ASP A 1 143 ? 11.478 -7.870 6.668 1.00 92.25 143 ASP A C 1
ATOM 1128 O O . ASP A 1 143 ? 11.787 -6.681 6.526 1.00 92.25 143 ASP A O 1
ATOM 1132 N N . LEU A 1 144 ? 10.228 -8.303 6.468 1.00 95.75 144 LEU A N 1
ATOM 1133 C CA . LEU A 1 144 ? 9.115 -7.368 6.318 1.00 95.75 144 LEU A CA 1
ATOM 1134 C C . LEU A 1 144 ? 8.931 -6.555 7.599 1.00 95.75 144 LEU A C 1
ATOM 1136 O O . LEU A 1 144 ? 9.009 -7.070 8.711 1.00 95.75 144 LEU A O 1
ATOM 1140 N N . SER A 1 145 ? 8.675 -5.268 7.419 1.00 94.25 145 SER A N 1
ATOM 1141 C CA . SER A 1 145 ? 8.187 -4.418 8.497 1.00 94.25 145 SER A CA 1
ATOM 1142 C C . SER A 1 145 ? 6.702 -4.628 8.740 1.00 94.25 145 SER A C 1
ATOM 1144 O O . SER A 1 145 ? 5.986 -5.107 7.861 1.00 94.25 145 SER A O 1
ATOM 1146 N N . GLU A 1 146 ? 6.227 -4.214 9.912 1.00 93.38 146 GLU A N 1
ATOM 1147 C CA . GLU A 1 146 ? 4.837 -4.409 10.328 1.00 93.38 146 GLU A CA 1
ATOM 1148 C C . GLU A 1 146 ? 3.856 -3.775 9.337 1.00 93.38 146 GLU A C 1
ATOM 1150 O O . GLU A 1 146 ? 2.835 -4.366 9.005 1.00 93.38 146 GLU A O 1
ATOM 1155 N N . VAL A 1 147 ? 4.196 -2.596 8.805 1.00 92.69 147 VAL A N 1
ATOM 1156 C CA . VAL A 1 147 ? 3.374 -1.900 7.805 1.00 92.69 147 VAL A CA 1
ATOM 1157 C C . VAL A 1 147 ? 3.315 -2.683 6.493 1.00 92.69 147 VAL A C 1
ATOM 1159 O O . VAL A 1 147 ? 2.242 -2.824 5.917 1.00 92.69 147 VAL A O 1
ATOM 1162 N N . GLU A 1 148 ? 4.444 -3.225 6.027 1.00 95.25 148 GLU A N 1
ATOM 1163 C CA . GLU A 1 148 ? 4.477 -4.030 4.798 1.00 95.25 148 GLU A CA 1
ATOM 1164 C C . GLU A 1 148 ? 3.676 -5.327 4.966 1.00 95.25 148 GLU A C 1
ATOM 1166 O O . GLU A 1 148 ? 2.917 -5.702 4.074 1.00 95.25 148 GLU A O 1
ATOM 1171 N N . GLU A 1 149 ? 3.811 -5.991 6.118 1.00 96.31 149 GLU A N 1
ATOM 1172 C CA . GLU A 1 149 ? 3.047 -7.194 6.446 1.00 96.31 149 GLU A CA 1
ATOM 1173 C C . GLU A 1 149 ? 1.542 -6.899 6.517 1.00 96.31 149 GLU A C 1
ATOM 1175 O O . GLU A 1 149 ? 0.759 -7.600 5.878 1.00 96.31 149 GLU A O 1
ATOM 1180 N N . LEU A 1 150 ? 1.128 -5.833 7.208 1.00 95.50 150 LEU A N 1
ATOM 1181 C CA . LEU A 1 150 ? -0.278 -5.432 7.297 1.00 95.50 150 LEU A CA 1
ATOM 1182 C C . LEU A 1 150 ? -0.883 -5.067 5.938 1.00 95.50 150 LEU A C 1
ATOM 1184 O O . LEU A 1 150 ? -2.004 -5.484 5.657 1.00 95.50 150 LEU A O 1
ATOM 1188 N N . MET A 1 151 ? -0.152 -4.347 5.081 1.00 94.62 151 MET A N 1
ATOM 1189 C CA . MET A 1 151 ? -0.615 -4.019 3.726 1.00 94.62 151 MET A CA 1
ATOM 1190 C C . MET A 1 151 ? -0.838 -5.275 2.879 1.00 94.62 151 MET A C 1
ATOM 1192 O O . MET A 1 151 ? -1.861 -5.397 2.209 1.00 94.62 151 MET A O 1
ATOM 1196 N N . LEU A 1 152 ? 0.093 -6.231 2.930 1.00 95.62 152 LEU A N 1
ATOM 1197 C CA . LEU A 1 152 ? -0.037 -7.498 2.207 1.00 95.62 152 LEU A CA 1
ATOM 1198 C C . LEU A 1 152 ? -1.188 -8.347 2.753 1.00 95.62 152 LEU A C 1
ATOM 1200 O O . LEU A 1 152 ? -1.926 -8.944 1.974 1.00 95.62 152 LEU A O 1
ATOM 1204 N N . LEU A 1 153 ? -1.356 -8.401 4.076 1.00 96.12 153 LEU A N 1
ATOM 1205 C CA . LEU A 1 153 ? -2.458 -9.122 4.713 1.00 96.12 153 LEU A CA 1
ATOM 1206 C C . LEU A 1 153 ? -3.813 -8.521 4.329 1.00 96.12 153 LEU A C 1
ATOM 1208 O O . LEU A 1 153 ? -4.704 -9.277 3.950 1.00 96.12 153 LEU A O 1
ATOM 1212 N N . ALA A 1 154 ? -3.945 -7.192 4.368 1.00 94.94 154 ALA A N 1
ATOM 1213 C CA . ALA A 1 154 ? -5.149 -6.485 3.938 1.00 94.94 154 ALA A CA 1
ATOM 1214 C C . ALA A 1 154 ? -5.475 -6.782 2.468 1.00 94.94 154 ALA A C 1
ATOM 1216 O O . ALA A 1 154 ? -6.581 -7.220 2.165 1.00 94.94 154 ALA A O 1
ATOM 1217 N N . HIS A 1 155 ? -4.484 -6.668 1.575 1.00 94.12 155 HIS A N 1
ATOM 1218 C CA . HIS A 1 155 ? -4.644 -6.994 0.154 1.00 94.12 155 HIS A CA 1
ATOM 1219 C C . HIS A 1 155 ? -5.136 -8.430 -0.060 1.00 94.12 155 HIS A C 1
ATOM 1221 O O . HIS A 1 155 ? -6.114 -8.662 -0.765 1.00 94.12 155 HIS A O 1
ATOM 1227 N N . ILE A 1 156 ? -4.501 -9.410 0.591 1.00 94.75 156 ILE A N 1
ATOM 1228 C CA . ILE A 1 156 ? -4.887 -10.822 0.472 1.00 94.75 156 ILE A CA 1
ATOM 1229 C C . ILE A 1 156 ? -6.325 -11.039 0.972 1.00 94.75 156 ILE A C 1
ATOM 1231 O O . ILE A 1 156 ? -7.101 -11.718 0.297 1.00 94.75 156 ILE A O 1
ATOM 1235 N N . ILE A 1 157 ? -6.705 -10.449 2.109 1.00 94.12 157 ILE A N 1
ATOM 1236 C CA . ILE A 1 157 ? -8.075 -10.537 2.639 1.00 94.12 157 ILE A CA 1
ATOM 1237 C C . ILE A 1 157 ? -9.076 -9.908 1.661 1.00 94.12 157 ILE A C 1
ATOM 1239 O O . ILE A 1 157 ? -10.109 -10.517 1.382 1.00 94.12 157 ILE A O 1
ATOM 1243 N N . GLY A 1 158 ? -8.746 -8.759 1.064 1.00 90.69 158 GLY A N 1
ATOM 1244 C CA . GLY A 1 158 ? -9.577 -8.076 0.065 1.00 90.69 158 GLY A CA 1
ATOM 1245 C C . GLY A 1 158 ? -9.863 -8.899 -1.188 1.00 90.69 158 GLY A C 1
ATOM 1246 O O . GLY A 1 158 ? -10.933 -8.765 -1.779 1.00 90.69 158 GLY A O 1
ATOM 1247 N N . THR A 1 159 ? -8.978 -9.832 -1.554 1.00 88.62 159 THR A N 1
ATOM 1248 C CA . THR A 1 159 ? -9.238 -10.782 -2.654 1.00 88.62 159 THR A CA 1
ATOM 1249 C C . THR A 1 159 ? -10.223 -11.906 -2.297 1.00 88.62 159 THR A C 1
ATOM 1251 O O . THR A 1 159 ? -10.614 -12.683 -3.169 1.00 88.62 159 THR A O 1
ATOM 1254 N N . GLY A 1 160 ? -10.651 -12.005 -1.032 1.00 85.06 160 GLY A N 1
ATOM 1255 C CA . GLY A 1 160 ? -11.585 -13.021 -0.540 1.00 85.06 160 GLY A CA 1
ATOM 1256 C C . GLY A 1 160 ? -10.941 -14.357 -0.150 1.00 85.06 160 GLY A C 1
ATOM 1257 O O . GLY A 1 160 ? -11.661 -15.323 0.105 1.00 85.06 160 GLY A O 1
ATOM 1258 N N . GLU A 1 161 ? -9.606 -14.440 -0.089 1.00 79.81 161 GLU A N 1
ATOM 1259 C CA . GLU A 1 161 ? -8.883 -15.632 0.372 1.00 79.81 161 GLU A CA 1
ATOM 1260 C C . GLU A 1 161 ? -8.227 -15.430 1.748 1.00 79.81 161 GLU A C 1
ATOM 1262 O O . GLU A 1 161 ? -7.040 -15.134 1.875 1.00 79.81 161 GLU A O 1
ATOM 1267 N N . ASP A 1 162 ? -8.975 -15.708 2.807 1.00 80.81 162 ASP A N 1
ATOM 1268 C CA . ASP A 1 162 ? -8.567 -15.508 4.206 1.00 80.81 162 ASP A CA 1
ATOM 1269 C C . ASP A 1 162 ? -7.894 -16.727 4.876 1.00 80.81 162 ASP A C 1
ATOM 1271 O O . ASP A 1 162 ? -7.443 -16.670 6.029 1.00 80.81 162 ASP A O 1
ATOM 1275 N N . THR A 1 163 ? -7.810 -17.861 4.175 1.00 79.75 163 THR A N 1
ATOM 1276 C CA . THR A 1 163 ? -7.483 -19.145 4.808 1.00 79.75 163 THR A CA 1
ATOM 1277 C C . THR A 1 163 ? -6.070 -19.150 5.399 1.00 79.75 163 THR A C 1
ATOM 1279 O O . THR A 1 163 ? -5.066 -19.068 4.689 1.00 79.75 163 THR A O 1
ATOM 1282 N N . GLY A 1 164 ? -5.993 -19.310 6.724 1.00 83.19 164 GLY A N 1
ATOM 1283 C CA . GLY A 1 164 ? -4.738 -19.440 7.471 1.00 83.19 164 GLY A CA 1
ATOM 1284 C C . GLY A 1 164 ? -4.043 -18.120 7.823 1.00 83.19 164 GLY A C 1
ATOM 1285 O O . GLY A 1 164 ? -2.989 -18.155 8.456 1.00 83.19 164 GLY A O 1
ATOM 1286 N N . LEU A 1 165 ? -4.616 -16.961 7.480 1.00 92.62 165 LEU A N 1
ATOM 1287 C CA . LEU A 1 165 ? -3.990 -15.663 7.771 1.00 92.62 165 LEU A CA 1
ATOM 1288 C C . LEU A 1 165 ? -4.043 -15.291 9.254 1.00 92.62 165 LEU A C 1
ATOM 1290 O O . LEU A 1 165 ? -3.117 -14.659 9.758 1.00 92.62 165 LEU A O 1
ATOM 1294 N N . GLY A 1 166 ? -5.050 -15.761 9.995 1.00 93.31 166 GLY A N 1
ATOM 1295 C CA . GLY A 1 166 ? -5.187 -15.461 11.424 1.00 93.31 166 GLY A CA 1
ATOM 1296 C C . GLY A 1 166 ? -3.965 -15.854 12.270 1.00 93.31 166 GLY A C 1
ATOM 1297 O O . GLY A 1 166 ? -3.691 -15.223 13.286 1.00 93.31 166 GLY A O 1
ATOM 1298 N N . SER A 1 167 ? -3.175 -16.865 11.879 1.00 93.81 167 SER A N 1
ATOM 1299 C CA . SER A 1 167 ? -1.924 -17.182 12.595 1.00 93.81 167 SER A CA 1
ATOM 1300 C C . SER A 1 167 ? -0.809 -16.154 12.390 1.00 93.81 167 SER A C 1
ATOM 1302 O O . SER A 1 167 ? 0.082 -16.090 13.231 1.00 93.81 167 SER A O 1
ATOM 1304 N N . ARG A 1 168 ? -0.856 -15.361 11.312 1.00 93.94 168 ARG A N 1
ATOM 1305 C CA . ARG A 1 168 ? 0.067 -14.242 11.072 1.00 93.94 168 ARG A CA 1
ATOM 1306 C C . ARG A 1 168 ? -0.417 -12.929 11.670 1.00 93.94 168 ARG A C 1
ATOM 1308 O O . ARG A 1 168 ? 0.394 -12.172 12.177 1.00 93.94 168 ARG A O 1
ATOM 1315 N N . ILE A 1 169 ? -1.729 -12.697 11.682 1.00 96.81 169 ILE A N 1
ATOM 1316 C CA . ILE A 1 169 ? -2.287 -11.442 12.204 1.00 96.81 169 ILE A CA 1
ATOM 1317 C C . ILE A 1 169 ? -2.248 -11.406 13.741 1.00 96.81 169 ILE A C 1
ATOM 1319 O O . ILE A 1 169 ? -1.920 -10.379 14.323 1.00 96.81 169 ILE A O 1
ATOM 1323 N N . ARG A 1 170 ? -2.533 -12.523 14.431 1.00 96.50 170 ARG A N 1
ATOM 1324 C CA . ARG A 1 170 ? -2.600 -12.546 15.909 1.00 96.50 170 ARG A CA 1
ATOM 1325 C C . ARG A 1 170 ? -1.325 -12.066 16.618 1.00 96.50 170 ARG A C 1
ATOM 1327 O O . ARG A 1 170 ? -1.471 -11.314 17.574 1.00 96.50 170 ARG A O 1
ATOM 1334 N N . PRO A 1 171 ? -0.100 -12.439 16.197 1.00 96.12 171 PRO A N 1
ATOM 1335 C CA . PRO A 1 171 ? 1.121 -11.872 16.769 1.00 96.12 171 PRO A CA 1
ATOM 1336 C C . PRO A 1 171 ? 1.191 -10.337 16.721 1.00 96.12 171 PRO A C 1
ATOM 1338 O O . PRO A 1 171 ? 1.749 -9.737 17.635 1.00 96.12 171 PRO A O 1
ATOM 1341 N N . LEU A 1 172 ? 0.588 -9.698 15.711 1.00 96.81 172 LEU A N 1
ATOM 1342 C CA . LEU A 1 172 ? 0.595 -8.239 15.552 1.00 96.81 172 LEU A CA 1
ATOM 1343 C C . LEU A 1 172 ? -0.256 -7.520 16.614 1.00 96.81 172 LEU A C 1
ATOM 1345 O O . LEU A 1 172 ? -0.033 -6.342 16.884 1.00 96.81 172 LEU A O 1
ATOM 1349 N N . LEU A 1 173 ? -1.182 -8.227 17.275 1.00 96.88 173 LEU A N 1
ATOM 1350 C CA . LEU A 1 173 ? -1.931 -7.700 18.422 1.00 96.88 173 LEU A CA 1
ATOM 1351 C C . LEU A 1 173 ? -1.064 -7.507 19.671 1.00 96.88 173 LEU A C 1
ATOM 1353 O O . LEU A 1 173 ? -1.465 -6.794 20.584 1.00 96.88 173 LEU A O 1
ATOM 1357 N N . GLU A 1 174 ? 0.106 -8.138 19.741 1.00 96.00 174 GLU A N 1
ATOM 1358 C CA . GLU A 1 174 ? 1.004 -8.035 20.897 1.00 96.00 174 GLU A CA 1
ATOM 1359 C C . GLU A 1 174 ? 2.053 -6.924 20.719 1.00 96.00 174 GLU A C 1
ATOM 1361 O O . GLU A 1 174 ? 2.920 -6.746 21.575 1.00 96.00 174 GLU A O 1
ATOM 1366 N N . MET A 1 175 ? 1.990 -6.173 19.614 1.00 95.44 175 MET A N 1
ATOM 1367 C CA . MET A 1 175 ? 2.916 -5.079 19.324 1.00 95.44 175 MET A CA 1
ATOM 1368 C C . MET A 1 175 ? 2.632 -3.850 20.195 1.00 95.44 175 MET A C 1
ATOM 1370 O O . MET A 1 175 ? 1.491 -3.562 20.560 1.00 95.44 175 MET A O 1
ATOM 1374 N N . ASP A 1 176 ? 3.684 -3.086 20.496 1.00 94.62 176 ASP A N 1
ATOM 1375 C CA . ASP A 1 176 ? 3.569 -1.859 21.294 1.00 94.62 176 ASP A CA 1
ATOM 1376 C C . ASP A 1 176 ? 2.857 -0.725 20.536 1.00 94.62 176 ASP A C 1
ATOM 1378 O O . ASP A 1 176 ? 2.297 0.174 21.163 1.00 94.62 176 ASP A O 1
ATOM 1382 N N . ASP A 1 177 ? 2.885 -0.754 19.199 1.00 95.81 177 ASP A N 1
ATOM 1383 C CA . ASP A 1 177 ? 2.291 0.274 18.348 1.00 95.81 177 ASP A CA 1
ATOM 1384 C C . ASP A 1 177 ? 0.754 0.144 18.278 1.00 95.81 177 ASP A C 1
ATOM 1386 O O . ASP A 1 177 ? 0.241 -0.829 17.712 1.00 95.81 177 ASP A O 1
ATOM 1390 N N . PRO A 1 178 ? -0.011 1.130 18.790 1.00 96.00 178 PRO A N 1
ATOM 1391 C CA . PRO A 1 178 ? -1.469 1.058 18.794 1.00 96.00 178 PRO A CA 1
ATOM 1392 C C . PRO A 1 178 ? -2.089 1.028 17.392 1.00 96.00 178 PRO A C 1
ATOM 1394 O O . PRO A 1 178 ? -3.174 0.471 17.227 1.00 96.00 178 PRO A O 1
ATOM 1397 N N . ALA A 1 179 ? -1.428 1.608 16.382 1.00 95.81 179 ALA A N 1
ATOM 1398 C CA . ALA A 1 179 ? -1.935 1.597 15.011 1.00 95.81 179 ALA A CA 1
ATOM 1399 C C . ALA A 1 179 ? -1.869 0.182 14.426 1.00 95.81 179 ALA A C 1
ATOM 1401 O O . ALA A 1 179 ? -2.876 -0.329 13.937 1.00 95.81 179 ALA A O 1
ATOM 1402 N N . THR A 1 180 ? -0.722 -0.483 14.576 1.00 96.81 180 THR A N 1
ATOM 1403 C CA . THR A 1 180 ? -0.515 -1.885 14.196 1.00 96.81 180 THR A CA 1
ATOM 1404 C C . THR A 1 180 ? -1.549 -2.797 14.851 1.00 96.81 180 THR A C 1
ATOM 1406 O O . THR A 1 180 ? -2.202 -3.574 14.153 1.00 96.81 180 THR A O 1
ATOM 1409 N N . ARG A 1 181 ? -1.769 -2.671 16.170 1.00 97.25 181 ARG A N 1
ATOM 1410 C CA . ARG A 1 181 ? -2.771 -3.490 16.873 1.00 97.25 181 ARG A CA 1
ATOM 1411 C C . ARG A 1 181 ? -4.187 -3.254 16.370 1.00 97.25 181 ARG A C 1
ATOM 1413 O O . ARG A 1 181 ? -4.915 -4.216 16.153 1.00 97.25 181 ARG A O 1
ATOM 1420 N N . MET A 1 182 ? -4.577 -1.993 16.179 1.00 96.62 182 MET A N 1
ATOM 1421 C CA . MET A 1 182 ? -5.918 -1.654 15.707 1.00 96.62 182 MET A CA 1
ATOM 1422 C C . MET A 1 182 ? -6.170 -2.199 14.298 1.00 96.62 182 MET A C 1
ATOM 1424 O O . MET A 1 182 ? -7.218 -2.792 14.052 1.00 96.62 182 MET A O 1
ATOM 1428 N N . ILE A 1 183 ? -5.205 -2.048 13.388 1.00 96.88 183 ILE A N 1
ATOM 1429 C CA . ILE A 1 183 ? -5.306 -2.592 12.030 1.00 96.88 183 ILE A CA 1
ATOM 1430 C C . ILE A 1 183 ? -5.365 -4.123 12.071 1.00 96.88 183 ILE A C 1
ATOM 1432 O O . ILE A 1 183 ? -6.231 -4.718 11.440 1.00 96.88 183 ILE A O 1
ATOM 1436 N N . ALA A 1 184 ? -4.507 -4.777 12.858 1.00 97.44 184 ALA A N 1
ATOM 1437 C CA . ALA A 1 184 ? -4.545 -6.228 13.024 1.00 97.44 184 ALA A CA 1
ATOM 1438 C C . ALA A 1 184 ? -5.899 -6.714 13.574 1.00 97.44 184 ALA A C 1
ATOM 1440 O O . ALA A 1 184 ? -6.445 -7.709 13.101 1.00 97.44 184 ALA A O 1
ATOM 1441 N N . ALA A 1 185 ? -6.469 -5.997 14.544 1.00 97.12 185 ALA A N 1
ATOM 1442 C CA . ALA A 1 185 ? -7.776 -6.305 15.110 1.00 97.12 185 ALA A CA 1
ATOM 1443 C C . ALA A 1 185 ? -8.912 -6.126 14.091 1.00 97.12 185 ALA A C 1
ATOM 1445 O O . ALA A 1 185 ? -9.830 -6.945 14.058 1.00 97.12 185 ALA A O 1
ATOM 1446 N N . LEU A 1 186 ? -8.828 -5.100 13.238 1.00 96.12 186 LEU A N 1
ATOM 1447 C CA . LEU A 1 186 ? -9.750 -4.893 12.125 1.00 96.12 186 LEU A CA 1
ATOM 1448 C C . LEU A 1 186 ? -9.678 -6.049 11.115 1.00 96.12 186 LEU A C 1
ATOM 1450 O O . LEU A 1 186 ? -10.704 -6.652 10.816 1.00 96.12 186 LEU A O 1
ATOM 1454 N N . LEU A 1 187 ? -8.477 -6.430 10.671 1.00 95.94 187 LEU A N 1
ATOM 1455 C CA . LEU A 1 187 ? -8.293 -7.550 9.739 1.00 95.94 187 LEU A CA 1
ATOM 1456 C C . LEU A 1 187 ? -8.770 -8.889 10.329 1.00 95.94 187 LEU A C 1
ATOM 1458 O O . LEU A 1 187 ? -9.316 -9.724 9.613 1.00 95.94 187 LEU A O 1
ATOM 1462 N N . LEU A 1 188 ? -8.604 -9.103 11.640 1.00 96.38 188 LEU A N 1
ATOM 1463 C CA . LEU A 1 188 ? -9.164 -10.275 12.324 1.00 96.38 188 LEU A CA 1
ATOM 1464 C C . LEU A 1 188 ? -10.696 -10.269 12.328 1.00 96.38 188 LEU A C 1
ATOM 1466 O O . LEU A 1 188 ? -11.305 -11.322 12.143 1.00 96.38 188 LEU A O 1
ATOM 1470 N N . ALA A 1 189 ? -11.323 -9.104 12.505 1.00 95.00 189 ALA A N 1
ATOM 1471 C CA . ALA A 1 189 ? -12.775 -8.984 12.451 1.00 95.00 189 ALA A CA 1
ATOM 1472 C C . ALA A 1 189 ? -13.330 -9.380 11.076 1.00 95.00 189 ALA A C 1
ATOM 1474 O O . ALA A 1 189 ? -14.324 -10.105 11.015 1.00 95.00 189 ALA A O 1
ATOM 1475 N N . GLU A 1 190 ? -12.653 -8.985 9.998 1.00 93.19 190 GLU A N 1
ATOM 1476 C CA . GLU A 1 190 ? -13.048 -9.318 8.624 1.00 93.19 190 GLU A CA 1
ATOM 1477 C C . GLU A 1 190 ? -13.009 -10.820 8.331 1.00 93.19 190 GLU A C 1
ATOM 1479 O O . GLU A 1 190 ? -13.872 -11.337 7.624 1.00 93.19 190 GLU A O 1
ATOM 1484 N N . ILE A 1 191 ? -12.061 -11.546 8.931 1.00 94.00 191 ILE A N 1
ATOM 1485 C CA . ILE A 1 191 ? -11.968 -13.009 8.797 1.00 94.00 191 ILE A CA 1
ATOM 1486 C C . ILE A 1 191 ? -12.800 -13.766 9.852 1.00 94.00 191 ILE A C 1
ATOM 1488 O O . ILE A 1 191 ? -12.675 -14.984 9.997 1.00 94.00 191 ILE A O 1
ATOM 1492 N N . GLY A 1 192 ? -13.662 -13.062 10.598 1.00 92.88 192 GLY A N 1
ATOM 1493 C CA . GLY A 1 192 ? -14.640 -13.653 11.516 1.00 92.88 192 GLY A CA 1
ATOM 1494 C C . GLY A 1 192 ? -14.236 -13.730 12.995 1.00 92.88 192 GLY A C 1
ATOM 1495 O O . GLY A 1 192 ? -14.902 -14.443 13.747 1.00 92.88 192 GLY A O 1
ATOM 1496 N N . GLU A 1 193 ? -13.208 -12.996 13.433 1.00 94.44 193 GLU A N 1
ATOM 1497 C CA . GLU A 1 193 ? -12.738 -12.902 14.834 1.00 94.44 193 GLU A CA 1
ATOM 1498 C C . GLU A 1 193 ? -12.896 -11.463 15.406 1.00 94.44 193 GLU A C 1
ATOM 1500 O O . GLU A 1 193 ? -11.907 -10.794 15.727 1.00 94.44 193 GLU A O 1
ATOM 1505 N N . PRO A 1 194 ? -14.133 -10.929 15.527 1.00 93.62 194 PRO A N 1
ATOM 1506 C CA . PRO A 1 194 ? -14.388 -9.519 15.853 1.00 93.62 194 PRO A CA 1
ATOM 1507 C C . PRO A 1 194 ? -14.117 -9.129 17.315 1.00 93.62 194 PRO A C 1
ATOM 1509 O O . PRO A 1 194 ? -14.098 -7.942 17.648 1.00 93.62 194 PRO A O 1
ATOM 1512 N N . GLU A 1 195 ? -13.917 -10.088 18.221 1.00 94.62 195 GLU A N 1
ATOM 1513 C CA . GLU A 1 195 ? -13.691 -9.828 19.648 1.00 94.62 195 GLU A CA 1
ATOM 1514 C C . GLU A 1 195 ? -12.454 -8.962 19.922 1.00 94.62 195 GLU A C 1
ATOM 1516 O O . GLU A 1 195 ? -12.409 -8.236 20.920 1.00 94.62 195 GLU A O 1
ATOM 1521 N N . HIS A 1 196 ? -11.456 -9.026 19.040 1.00 95.31 196 HIS A N 1
ATOM 1522 C CA . HIS A 1 196 ? -10.229 -8.246 19.143 1.00 95.31 196 HIS A CA 1
ATOM 1523 C C . HIS A 1 196 ? -10.468 -6.776 18.806 1.00 95.31 196 HIS A C 1
ATOM 1525 O O . HIS A 1 196 ? -9.967 -5.900 19.512 1.00 95.31 196 HIS A O 1
ATOM 1531 N N . LEU A 1 197 ? -11.289 -6.509 17.787 1.00 95.31 197 LEU A N 1
ATOM 1532 C CA . LEU A 1 197 ? -11.620 -5.156 17.354 1.00 95.31 197 LEU A CA 1
ATOM 1533 C C . LEU A 1 197 ? -12.324 -4.376 18.465 1.00 95.31 197 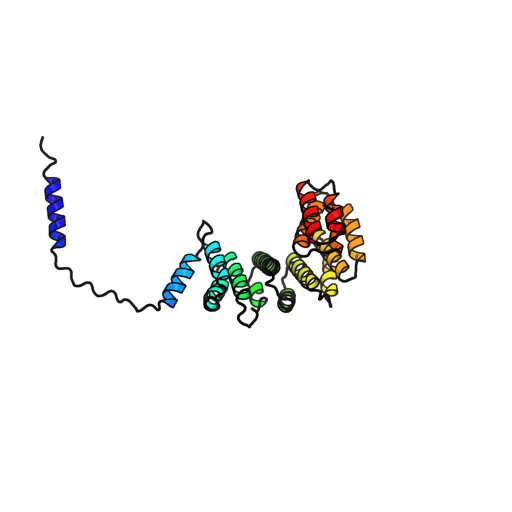LEU A C 1
ATOM 1535 O O . LEU A 1 197 ? -11.916 -3.264 18.788 1.00 95.31 197 LEU A O 1
ATOM 1539 N N . GLN A 1 198 ? -13.304 -4.991 19.131 1.00 93.25 198 GLN A N 1
ATOM 1540 C CA . GLN A 1 198 ? -14.004 -4.356 20.251 1.00 93.25 198 GLN A CA 1
ATOM 1541 C C . GLN A 1 198 ? -13.041 -3.934 21.375 1.00 93.25 198 GLN A C 1
ATOM 1543 O O . GLN A 1 198 ? -13.168 -2.840 21.924 1.00 93.25 198 GLN A O 1
ATOM 1548 N N . ARG A 1 199 ? -12.054 -4.780 21.703 1.00 94.69 199 ARG A N 1
ATOM 1549 C CA . ARG A 1 199 ? -11.053 -4.476 22.735 1.00 94.69 199 ARG A CA 1
ATOM 1550 C C . ARG A 1 199 ? -10.156 -3.306 22.335 1.00 94.69 199 ARG A C 1
ATOM 1552 O O . ARG A 1 199 ? -9.927 -2.418 23.153 1.00 94.69 199 ARG A O 1
ATOM 1559 N N . GLU A 1 200 ? -9.651 -3.293 21.104 1.00 95.81 200 GLU A N 1
ATOM 1560 C CA . GLU A 1 200 ? -8.786 -2.199 20.649 1.00 95.81 200 GLU A CA 1
ATOM 1561 C C . GLU A 1 200 ? -9.563 -0.887 20.489 1.00 95.81 200 GLU A C 1
ATOM 1563 O O . GLU A 1 200 ? -9.017 0.175 20.775 1.00 95.81 200 GLU A O 1
ATOM 1568 N N . MET A 1 201 ? -10.853 -0.927 20.137 1.00 94.00 201 MET A N 1
ATOM 1569 C CA . MET A 1 201 ? -11.719 0.261 20.128 1.00 94.00 201 MET A CA 1
ATOM 1570 C C . MET A 1 201 ? -11.877 0.884 21.518 1.00 94.00 201 MET A C 1
ATOM 1572 O O . MET A 1 201 ? -11.848 2.109 21.649 1.00 94.00 201 MET A O 1
ATOM 1576 N N . GLU A 1 202 ? -12.019 0.064 22.561 1.00 93.56 202 GLU A N 1
ATOM 1577 C CA . GLU A 1 202 ? -12.029 0.536 23.950 1.00 93.56 202 GLU A CA 1
ATOM 1578 C C . GLU A 1 202 ? -10.672 1.138 24.334 1.00 93.56 202 GLU A C 1
ATOM 1580 O O . GLU A 1 202 ? -10.619 2.236 24.887 1.00 93.56 202 GLU A O 1
ATOM 1585 N N . ALA A 1 203 ? -9.568 0.476 23.973 1.00 94.38 203 ALA A N 1
ATOM 1586 C CA . ALA A 1 203 ? -8.222 0.983 24.230 1.00 94.38 203 ALA A CA 1
ATOM 1587 C C . ALA A 1 203 ? -7.943 2.309 23.500 1.00 94.38 203 ALA A C 1
ATOM 1589 O O . ALA A 1 203 ? -7.316 3.201 24.067 1.00 94.38 203 ALA A O 1
ATOM 1590 N N . PHE A 1 204 ? -8.445 2.466 22.273 1.00 94.00 204 PHE A N 1
ATOM 1591 C CA . PHE A 1 204 ? -8.298 3.679 21.470 1.00 94.00 204 PHE A CA 1
ATOM 1592 C C . PHE A 1 204 ? -8.896 4.909 22.154 1.00 94.00 204 PHE A C 1
ATOM 1594 O O . PHE A 1 204 ? -8.312 5.988 22.086 1.00 94.00 204 PHE A O 1
ATOM 1601 N N . GLN A 1 205 ? -10.027 4.763 22.850 1.00 91.94 205 GLN A N 1
ATOM 1602 C CA . GLN A 1 205 ? -10.675 5.877 23.552 1.00 91.94 205 GLN A CA 1
ATOM 1603 C C . GLN A 1 205 ? -9.819 6.450 24.687 1.00 91.94 205 GLN A C 1
ATOM 1605 O O . GLN A 1 205 ? -9.880 7.656 24.940 1.00 91.94 205 GLN A O 1
ATOM 1610 N N . GLU A 1 206 ? -8.988 5.608 25.298 1.00 94.44 206 GLU A N 1
ATOM 1611 C CA . GLU A 1 206 ? -8.098 5.949 26.411 1.00 94.44 206 GLU A CA 1
ATOM 1612 C C . GLU A 1 206 ? -6.731 6.493 25.954 1.00 94.44 206 GLU A C 1
ATOM 1614 O O . GLU A 1 206 ? -5.935 6.942 26.782 1.00 94.44 206 GLU A O 1
ATOM 1619 N N . LEU A 1 207 ? -6.435 6.466 24.648 1.00 95.31 207 LEU A N 1
ATOM 1620 C CA . LEU A 1 207 ? -5.201 7.031 24.100 1.00 95.31 207 LEU A CA 1
ATOM 1621 C C . LEU A 1 207 ? -5.177 8.557 24.245 1.00 95.31 207 LEU A C 1
ATOM 1623 O O . LEU A 1 207 ? -6.206 9.235 24.219 1.00 95.31 207 LEU A O 1
ATOM 1627 N N . ASP A 1 208 ? -3.976 9.124 24.335 1.00 96.19 208 ASP A N 1
ATOM 1628 C CA . ASP A 1 208 ? -3.811 10.569 24.231 1.00 96.19 208 ASP A CA 1
ATOM 1629 C C . ASP A 1 208 ? -4.110 11.060 22.803 1.00 96.19 208 ASP A C 1
ATOM 1631 O O . ASP A 1 208 ? -3.988 10.320 21.823 1.00 96.19 208 ASP A O 1
ATOM 1635 N N . SER A 1 209 ? -4.467 12.338 22.672 1.00 94.50 209 SER A N 1
ATOM 1636 C CA . SER A 1 209 ? -4.914 12.914 21.402 1.00 94.50 209 SER A CA 1
ATOM 1637 C C . SER A 1 209 ? -3.879 12.810 20.275 1.00 94.50 209 SER A C 1
ATOM 1639 O O . SER A 1 209 ? -4.259 12.663 19.115 1.00 94.50 209 SER A O 1
ATOM 1641 N N . GLN A 1 210 ? -2.574 12.863 20.577 1.00 95.31 210 GLN A N 1
ATOM 1642 C CA . GLN A 1 210 ? -1.538 12.724 19.550 1.00 95.31 210 GLN A CA 1
ATOM 1643 C C . GLN A 1 210 ? -1.501 11.290 19.021 1.00 95.31 210 GLN A C 1
ATOM 1645 O O . GLN A 1 210 ? -1.478 11.084 17.807 1.00 95.31 210 GLN A O 1
ATOM 1650 N N . THR A 1 211 ? -1.541 10.306 19.916 1.00 95.69 211 THR A N 1
ATOM 1651 C CA . THR A 1 211 ? -1.566 8.892 19.531 1.00 95.69 211 THR A CA 1
ATOM 1652 C C . THR A 1 211 ? -2.860 8.540 18.797 1.00 95.69 211 THR A C 1
ATOM 1654 O O . THR A 1 211 ? -2.803 7.877 17.762 1.00 95.69 211 THR A O 1
ATOM 1657 N N . LYS A 1 212 ? -4.018 9.064 19.228 1.00 94.62 212 LYS A N 1
ATOM 1658 C CA . LYS A 1 212 ? -5.287 8.899 18.496 1.00 94.62 212 LYS A CA 1
ATOM 1659 C C . LYS A 1 212 ? -5.198 9.402 17.059 1.00 94.62 212 LYS A C 1
ATOM 1661 O O . LYS A 1 212 ? -5.663 8.719 16.154 1.00 94.62 212 LYS A O 1
ATOM 1666 N N . VAL A 1 213 ? -4.595 10.573 16.833 1.00 94.44 213 VAL A N 1
ATOM 1667 C CA . VAL A 1 213 ? -4.424 11.136 15.482 1.00 94.44 213 VAL A CA 1
ATOM 1668 C C . VAL A 1 213 ? -3.560 10.231 14.603 1.00 94.44 213 VAL A C 1
ATOM 1670 O O . VAL A 1 213 ? -3.890 10.040 13.433 1.00 94.44 213 VAL A O 1
ATOM 1673 N N . LEU A 1 214 ? -2.486 9.649 15.147 1.00 94.50 214 LEU A N 1
ATOM 1674 C CA . LEU A 1 214 ? -1.630 8.713 14.408 1.00 94.50 214 LEU A CA 1
ATOM 1675 C C . LEU A 1 214 ? -2.395 7.448 14.012 1.00 94.50 214 LEU A C 1
ATOM 1677 O O . LEU A 1 214 ? -2.405 7.087 12.838 1.00 94.50 214 LEU A O 1
ATOM 1681 N N . VAL A 1 215 ? -3.090 6.830 14.970 1.00 94.88 215 VAL A N 1
ATOM 1682 C CA . VAL A 1 215 ? -3.913 5.637 14.728 1.00 94.88 215 VAL A CA 1
ATOM 1683 C C . VAL A 1 215 ? -5.018 5.943 13.717 1.00 94.88 215 VAL A C 1
ATOM 1685 O O . VAL A 1 215 ? -5.170 5.219 12.740 1.00 94.88 215 VAL A O 1
ATOM 1688 N N . GLY A 1 216 ? -5.737 7.055 13.887 1.00 93.75 216 GLY A N 1
ATOM 1689 C CA . GLY A 1 216 ? -6.781 7.484 12.957 1.00 93.75 216 GLY A CA 1
ATOM 1690 C C . GLY A 1 216 ? -6.267 7.734 11.543 1.00 93.75 216 GLY A C 1
ATOM 1691 O O . GLY A 1 216 ? -6.936 7.364 10.588 1.00 93.75 216 GLY A O 1
ATOM 1692 N N . THR A 1 217 ? -5.070 8.307 11.395 1.00 94.12 217 THR A N 1
ATOM 1693 C CA . THR A 1 217 ? -4.445 8.492 10.075 1.00 94.12 217 THR A CA 1
ATOM 1694 C C . THR A 1 217 ? -4.144 7.145 9.423 1.00 94.12 217 THR A C 1
ATOM 1696 O O . THR A 1 217 ? -4.543 6.929 8.286 1.00 94.12 217 THR A O 1
ATOM 1699 N N . ALA A 1 218 ? -3.535 6.213 10.161 1.00 93.38 218 ALA A N 1
ATOM 1700 C CA . ALA A 1 218 ? -3.223 4.881 9.643 1.00 93.38 218 ALA A CA 1
ATOM 1701 C C . ALA A 1 218 ? -4.481 4.104 9.214 1.00 93.38 218 ALA A C 1
ATOM 1703 O O . ALA A 1 218 ? -4.463 3.386 8.221 1.00 93.38 218 ALA A O 1
ATOM 1704 N N . LEU A 1 219 ? -5.590 4.278 9.936 1.00 93.12 219 LEU A N 1
ATOM 1705 C CA . LEU A 1 219 ? -6.875 3.665 9.599 1.00 93.12 219 LEU A CA 1
ATOM 1706 C C . LEU A 1 219 ? -7.522 4.272 8.357 1.00 93.12 219 LEU A C 1
ATOM 1708 O O . LEU A 1 219 ? -8.128 3.547 7.577 1.00 93.12 219 LEU A O 1
ATOM 1712 N N . ILE A 1 220 ? -7.400 5.587 8.173 1.00 93.31 220 ILE A N 1
ATOM 1713 C CA . ILE A 1 220 ? -7.861 6.265 6.957 1.00 93.31 220 ILE A CA 1
ATOM 1714 C C . ILE A 1 220 ? -7.045 5.784 5.757 1.00 93.31 220 ILE A C 1
ATOM 1716 O O . ILE A 1 220 ? -7.625 5.458 4.726 1.00 93.31 220 ILE A O 1
ATOM 1720 N N . ASP A 1 221 ? -5.720 5.701 5.898 1.00 90.94 221 ASP A N 1
ATOM 1721 C CA . ASP A 1 221 ? -4.835 5.197 4.845 1.00 90.94 221 ASP A CA 1
ATOM 1722 C C . ASP A 1 221 ? -5.185 3.745 4.486 1.00 90.94 221 ASP A C 1
ATOM 1724 O O . ASP A 1 221 ? -5.389 3.439 3.313 1.00 90.94 221 ASP A O 1
ATOM 1728 N N . LEU A 1 222 ? -5.373 2.880 5.491 1.00 91.44 222 LEU A N 1
ATOM 1729 C CA . LEU A 1 222 ? -5.826 1.506 5.275 1.00 91.44 222 LEU A CA 1
ATOM 1730 C C . LEU A 1 222 ? -7.185 1.449 4.576 1.00 91.44 222 LEU A C 1
ATOM 1732 O O . LEU A 1 222 ? -7.321 0.698 3.623 1.00 91.44 222 LEU A O 1
ATOM 1736 N N . ALA A 1 223 ? -8.178 2.222 5.019 1.00 91.44 223 ALA A N 1
ATOM 1737 C CA . ALA A 1 223 ? -9.517 2.204 4.430 1.00 91.44 223 ALA A CA 1
ATOM 1738 C C . ALA A 1 223 ? -9.536 2.694 2.975 1.00 91.44 223 ALA A C 1
ATOM 1740 O O . ALA A 1 223 ? -10.379 2.261 2.195 1.00 91.44 223 ALA A O 1
ATOM 1741 N N . ASN A 1 224 ? -8.604 3.571 2.594 1.00 87.62 224 ASN A N 1
ATOM 1742 C CA . ASN A 1 224 ? -8.436 3.973 1.199 1.00 87.62 224 ASN A CA 1
ATOM 1743 C C . ASN A 1 224 ? -7.874 2.835 0.332 1.00 87.62 224 ASN A C 1
ATOM 1745 O O . ASN A 1 224 ? -8.235 2.741 -0.838 1.00 87.62 224 ASN A O 1
ATOM 1749 N N . TRP A 1 225 ? -7.003 1.987 0.887 1.00 83.88 225 TRP A N 1
ATOM 1750 C CA . TRP A 1 225 ? -6.429 0.833 0.184 1.00 83.88 225 TRP A CA 1
ATOM 1751 C C . TRP A 1 225 ? -7.334 -0.400 0.206 1.00 83.88 225 TRP A C 1
ATOM 1753 O O . TRP A 1 225 ? -7.378 -1.163 -0.753 1.00 83.88 225 TRP A O 1
ATOM 1763 N N . HIS A 1 226 ? -8.036 -0.598 1.315 1.00 89.31 226 HIS A N 1
ATOM 1764 C CA . HIS A 1 226 ? -8.809 -1.788 1.642 1.00 89.31 226 HIS A CA 1
ATOM 1765 C C . HIS A 1 226 ? -10.126 -1.365 2.308 1.00 89.31 226 HIS A C 1
ATOM 1767 O O . HIS A 1 226 ? -10.255 -1.393 3.536 1.00 89.31 226 HIS A O 1
ATOM 1773 N N . PRO A 1 227 ? -11.094 -0.877 1.515 1.00 90.19 227 PRO A N 1
ATOM 1774 C CA . PRO A 1 227 ? -12.356 -0.380 2.041 1.00 90.19 227 PRO A CA 1
ATOM 1775 C C . PRO A 1 227 ? -13.239 -1.538 2.516 1.00 90.19 227 PRO A C 1
ATOM 1777 O O . PRO A 1 227 ? -13.690 -2.358 1.713 1.00 90.19 227 PRO A O 1
ATOM 1780 N N . THR A 1 228 ? -13.529 -1.593 3.819 1.00 89.88 228 THR A N 1
ATOM 1781 C CA . THR A 1 228 ? -14.307 -2.688 4.420 1.00 89.88 228 THR A CA 1
ATOM 1782 C C . THR A 1 228 ? -15.397 -2.223 5.366 1.00 89.88 228 THR A C 1
ATOM 1784 O O . THR A 1 228 ? -15.356 -1.139 5.957 1.00 89.88 228 THR A O 1
ATOM 1787 N N . ARG A 1 229 ? -16.413 -3.078 5.527 1.00 89.25 229 ARG A N 1
ATOM 1788 C CA . ARG A 1 229 ? -17.569 -2.781 6.374 1.00 89.25 229 ARG A CA 1
ATOM 1789 C C . ARG A 1 229 ? -17.170 -2.659 7.840 1.00 89.25 229 ARG A C 1
ATOM 1791 O O . ARG A 1 229 ? -17.671 -1.787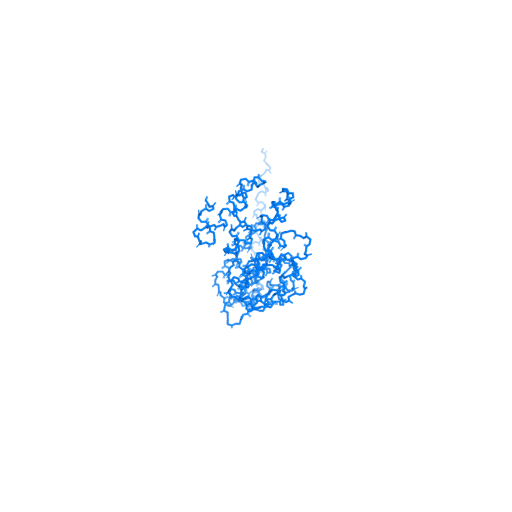 8.545 1.00 89.25 229 ARG A O 1
ATOM 1798 N N . GLU A 1 230 ? -16.275 -3.521 8.295 1.00 89.88 230 GLU A N 1
ATOM 1799 C CA . GLU A 1 230 ? -15.746 -3.537 9.653 1.00 89.88 230 GLU A CA 1
ATOM 1800 C C . GLU A 1 230 ? -15.029 -2.209 9.962 1.00 89.88 230 GLU A C 1
ATOM 1802 O O . GLU A 1 230 ? -15.185 -1.662 11.059 1.00 89.88 230 GLU A O 1
ATOM 1807 N N . GLY A 1 231 ? -14.352 -1.625 8.963 1.00 89.25 231 GLY A N 1
ATOM 1808 C CA . GLY A 1 231 ? -13.664 -0.337 9.065 1.00 89.25 231 GLY A CA 1
ATOM 1809 C C . GLY A 1 231 ? -14.597 0.855 9.303 1.00 89.25 231 GLY A C 1
ATOM 1810 O O . GLY A 1 231 ? -14.215 1.806 9.988 1.00 89.25 231 GLY A O 1
ATOM 1811 N N . LEU A 1 232 ? -15.851 0.799 8.837 1.00 91.44 232 LEU A N 1
ATOM 1812 C CA . LEU A 1 232 ? -16.824 1.897 8.973 1.00 91.44 232 LEU A CA 1
ATOM 1813 C C . LEU A 1 232 ? -17.074 2.309 10.416 1.00 91.44 232 LEU A C 1
ATOM 1815 O O . LEU A 1 232 ? -17.259 3.491 10.699 1.00 91.44 232 LEU A O 1
ATOM 1819 N N . THR A 1 233 ? -17.084 1.344 11.336 1.00 88.50 233 THR A N 1
ATOM 1820 C CA . THR A 1 233 ? -17.335 1.638 12.751 1.00 88.50 233 THR A CA 1
ATOM 1821 C C . THR A 1 233 ? -16.246 2.555 13.299 1.00 88.50 233 THR A C 1
ATOM 1823 O O . THR A 1 233 ? -16.530 3.535 13.988 1.00 88.50 233 THR A O 1
ATOM 1826 N N . ILE A 1 234 ? -14.995 2.277 12.933 1.00 89.31 234 ILE A N 1
ATOM 1827 C CA . ILE A 1 234 ? -13.838 3.063 13.347 1.00 89.31 234 ILE A CA 1
ATOM 1828 C C . ILE A 1 234 ? -13.812 4.414 12.624 1.00 89.31 234 ILE A C 1
ATOM 1830 O O . ILE A 1 234 ? -13.567 5.444 13.254 1.00 89.31 234 ILE A O 1
ATOM 1834 N N . LEU A 1 235 ? -14.120 4.440 11.325 1.00 92.75 235 LEU A N 1
ATOM 1835 C CA . LEU A 1 235 ? -14.206 5.687 10.563 1.00 92.75 235 LEU A CA 1
ATOM 1836 C C . LEU A 1 235 ? -15.296 6.611 11.125 1.00 92.75 235 LEU A C 1
ATOM 1838 O O . LEU A 1 235 ? -15.052 7.802 11.296 1.00 92.75 235 LEU A O 1
ATOM 1842 N N . GLY A 1 236 ? -16.452 6.076 11.525 1.00 91.69 236 GLY A N 1
ATOM 1843 C CA . GLY A 1 236 ? -17.518 6.837 12.186 1.00 91.69 236 GLY A CA 1
ATOM 1844 C C . GLY A 1 236 ? -17.116 7.398 13.557 1.00 91.69 236 GLY A C 1
ATOM 1845 O O . GLY A 1 236 ? -17.544 8.490 13.943 1.00 91.69 236 GLY A O 1
ATOM 1846 N N . MET A 1 237 ? -16.249 6.697 14.293 1.00 89.88 237 MET A N 1
ATOM 1847 C CA . MET A 1 237 ? -15.638 7.247 15.508 1.00 89.88 237 MET A CA 1
ATOM 1848 C C . MET A 1 237 ? -14.693 8.397 15.157 1.00 89.88 237 MET A C 1
ATOM 1850 O O . MET A 1 237 ? -14.796 9.470 15.748 1.00 89.88 237 MET A O 1
ATOM 1854 N N . ALA A 1 238 ? -13.825 8.201 14.162 1.00 91.06 238 ALA A N 1
ATOM 1855 C CA . ALA A 1 238 ? -12.872 9.203 13.699 1.00 91.06 238 ALA A CA 1
ATOM 1856 C C . ALA A 1 238 ? -13.554 10.484 13.188 1.00 91.06 238 ALA A C 1
ATOM 1858 O O . ALA A 1 238 ? -13.074 11.576 13.484 1.00 91.06 238 ALA A O 1
ATOM 1859 N N . THR A 1 239 ? -14.683 10.394 12.475 1.00 93.19 239 THR A N 1
ATOM 1860 C CA . THR A 1 239 ? -15.442 11.576 12.019 1.00 93.19 239 THR A CA 1
ATOM 1861 C C . THR A 1 239 ? -16.061 12.366 13.172 1.00 93.19 239 THR A C 1
ATOM 1863 O O . THR A 1 239 ? -16.204 13.590 13.081 1.00 93.19 239 THR A O 1
ATOM 1866 N N . SER A 1 240 ? -16.398 11.694 14.274 1.00 92.25 240 SER A N 1
ATOM 1867 C CA . SER A 1 240 ? -17.042 12.298 15.445 1.00 92.25 240 SER A CA 1
ATOM 1868 C C . SER A 1 240 ? -16.055 12.760 16.525 1.00 92.25 240 SER A C 1
ATOM 1870 O O . SER A 1 240 ? -16.435 13.557 17.387 1.00 92.25 240 SER A O 1
ATOM 1872 N N . ASP A 1 241 ? -14.798 12.310 16.482 1.00 92.31 241 ASP A N 1
ATOM 1873 C CA . ASP A 1 241 ? -13.795 12.598 17.511 1.00 92.31 241 ASP A CA 1
ATOM 1874 C C . ASP A 1 241 ? -13.357 14.075 17.488 1.00 92.31 241 ASP A C 1
ATOM 1876 O O . ASP A 1 241 ? -12.901 14.622 16.479 1.00 92.31 241 ASP A O 1
ATOM 1880 N N . THR A 1 242 ? -13.507 14.760 18.622 1.00 92.56 242 THR A N 1
ATOM 1881 C CA . THR A 1 242 ? -13.142 16.175 18.759 1.00 92.56 242 THR A CA 1
ATOM 1882 C C . THR A 1 242 ? -11.642 16.416 18.842 1.00 92.56 242 THR A C 1
ATOM 1884 O O . THR A 1 242 ? -11.212 17.546 18.595 1.00 92.56 242 THR A O 1
ATOM 1887 N N . ASP A 1 243 ? -10.856 15.383 19.146 1.00 92.00 243 ASP A N 1
ATOM 1888 C CA . ASP A 1 243 ? -9.395 15.448 19.124 1.00 92.00 243 ASP A CA 1
ATOM 1889 C C . ASP A 1 243 ? -8.875 15.562 17.683 1.00 92.00 243 ASP A C 1
ATOM 1891 O O . ASP A 1 243 ? -7.770 16.056 17.445 1.00 92.00 243 ASP A O 1
ATOM 1895 N N . PHE A 1 244 ? -9.686 15.167 16.695 1.00 93.44 244 PHE A N 1
ATOM 1896 C CA . PHE A 1 244 ? -9.314 15.219 15.291 1.00 93.44 244 PHE A CA 1
ATOM 1897 C C . PHE A 1 244 ? -9.579 16.606 14.707 1.00 93.44 244 PHE A C 1
ATOM 1899 O O . PHE A 1 244 ? -10.684 17.174 14.743 1.00 93.44 244 PHE A O 1
ATOM 1906 N N . VAL A 1 245 ? -8.547 17.155 14.066 1.00 94.75 245 VAL A N 1
ATOM 1907 C CA . VAL A 1 245 ? -8.697 18.364 13.255 1.00 94.75 245 VAL A CA 1
ATOM 1908 C C . VAL A 1 245 ? -9.729 18.130 12.153 1.00 94.75 245 VAL A C 1
ATOM 1910 O O . VAL A 1 245 ? -9.915 17.019 11.661 1.00 94.75 245 VAL A O 1
ATOM 1913 N N . ARG A 1 246 ? -10.410 19.202 11.735 1.00 95.31 246 ARG A N 1
ATOM 1914 C CA . ARG A 1 246 ? -11.497 19.115 10.747 1.00 95.31 246 ARG A CA 1
ATOM 1915 C C . ARG A 1 246 ? -11.086 18.382 9.464 1.00 95.31 246 ARG A C 1
ATOM 1917 O O . ARG A 1 246 ? -11.897 17.646 8.926 1.00 95.31 246 ARG A O 1
ATOM 1924 N N . SER A 1 247 ? -9.861 18.584 8.980 1.00 94.94 247 SER A N 1
ATOM 1925 C CA . SER A 1 247 ? -9.370 17.912 7.771 1.00 94.94 247 SER A CA 1
ATOM 1926 C C . SER A 1 247 ? -9.283 16.396 7.930 1.00 94.94 247 SER A C 1
ATOM 1928 O O . SER A 1 247 ? -9.613 15.688 6.992 1.00 94.94 247 SER A O 1
ATOM 1930 N N . LEU A 1 248 ? -8.893 15.904 9.109 1.00 94.31 248 LEU A N 1
ATOM 1931 C CA . LEU A 1 248 ? -8.790 14.470 9.372 1.00 94.31 248 LEU A CA 1
ATOM 1932 C C . LEU A 1 248 ? -10.176 13.832 9.501 1.00 94.31 248 LEU A C 1
ATOM 1934 O O . LEU A 1 248 ? -10.412 12.762 8.958 1.00 94.31 248 LEU A O 1
ATOM 1938 N N . ARG A 1 249 ? -11.124 14.537 10.132 1.00 96.12 249 ARG A N 1
ATOM 1939 C CA . ARG A 1 249 ? -12.532 14.113 10.163 1.00 96.12 249 ARG A CA 1
ATOM 1940 C C . ARG A 1 249 ? -13.150 14.035 8.770 1.00 96.12 249 ARG A C 1
ATOM 1942 O O . ARG A 1 249 ? -13.878 13.097 8.490 1.00 96.12 249 ARG A O 1
ATOM 1949 N N . LEU A 1 250 ? -12.851 15.001 7.900 1.00 94.94 250 LEU A N 1
ATOM 1950 C CA . LEU A 1 250 ? -13.299 14.960 6.505 1.00 94.94 250 LEU A CA 1
ATOM 1951 C C . LEU A 1 250 ? -12.652 13.801 5.741 1.00 94.94 250 LEU A C 1
ATOM 1953 O O . LEU A 1 250 ? -13.358 13.092 5.043 1.00 94.94 250 LEU A O 1
ATOM 1957 N N . ALA A 1 251 ? -11.354 13.557 5.934 1.00 94.88 251 ALA A N 1
ATOM 1958 C CA . ALA A 1 251 ? -10.678 12.417 5.318 1.00 94.88 251 ALA A CA 1
ATOM 1959 C C . ALA A 1 251 ? -11.266 11.069 5.777 1.00 94.88 251 ALA A C 1
ATOM 1961 O O . ALA A 1 251 ? -11.425 10.172 4.959 1.00 94.88 251 ALA A O 1
ATOM 1962 N N . ALA A 1 252 ? -11.655 10.937 7.051 1.00 95.12 252 ALA A N 1
ATOM 1963 C CA . ALA A 1 252 ? -12.361 9.753 7.544 1.00 95.12 252 ALA A CA 1
ATOM 1964 C C . ALA A 1 252 ? -13.750 9.580 6.910 1.00 95.12 252 ALA A C 1
ATOM 1966 O O . ALA A 1 252 ? -14.135 8.460 6.586 1.00 95.12 252 ALA A O 1
ATOM 1967 N N . ALA A 1 253 ? -14.488 10.675 6.702 1.00 94.06 253 ALA A N 1
ATOM 1968 C CA . ALA A 1 253 ? -15.777 10.641 6.015 1.00 94.06 253 ALA A CA 1
ATOM 1969 C C . ALA A 1 253 ? -15.624 10.257 4.533 1.00 94.06 253 ALA A C 1
ATOM 1971 O O . ALA A 1 253 ? -16.374 9.425 4.030 1.00 94.06 253 ALA A O 1
ATOM 1972 N N . ASP A 1 254 ? -14.621 10.812 3.850 1.00 93.62 254 ASP A N 1
ATOM 1973 C CA . ASP A 1 254 ? -14.314 10.473 2.458 1.00 93.62 254 ASP A CA 1
ATOM 1974 C C . ASP A 1 254 ? -13.873 9.001 2.326 1.00 93.62 254 ASP A C 1
ATOM 1976 O O . ASP A 1 254 ? -14.334 8.307 1.422 1.00 93.62 254 ASP A O 1
ATOM 1980 N N . ALA A 1 255 ? -13.063 8.486 3.258 1.00 93.50 255 ALA A N 1
ATOM 1981 C CA . ALA A 1 255 ? -12.692 7.068 3.299 1.00 93.50 255 ALA A CA 1
ATOM 1982 C C . ALA A 1 255 ? -13.902 6.153 3.574 1.00 93.50 255 ALA A C 1
ATOM 1984 O O . ALA A 1 255 ? -14.004 5.067 3.008 1.00 93.50 255 ALA A O 1
ATOM 1985 N N . ALA A 1 256 ? -14.870 6.596 4.386 1.00 92.88 256 ALA A N 1
ATOM 1986 C CA . ALA A 1 256 ? -16.095 5.833 4.630 1.00 92.88 256 ALA A CA 1
ATOM 1987 C C . ALA A 1 256 ? -16.955 5.690 3.362 1.00 92.88 256 ALA A C 1
ATOM 1989 O O . ALA A 1 256 ? -17.585 4.650 3.163 1.00 92.88 256 ALA A O 1
ATOM 1990 N N . LEU A 1 257 ? -16.944 6.686 2.466 1.00 91.50 257 LEU A N 1
ATOM 1991 C CA . LEU A 1 257 ? -17.615 6.585 1.165 1.00 91.50 257 LEU A CA 1
ATOM 1992 C C . LEU A 1 257 ? -17.001 5.509 0.260 1.00 91.50 257 LEU A C 1
ATOM 1994 O O . LEU A 1 257 ? -17.731 4.899 -0.522 1.00 91.50 257 LEU A O 1
ATOM 1998 N N . ALA A 1 258 ? -15.694 5.250 0.372 1.00 88.19 258 ALA A N 1
ATOM 1999 C CA . ALA A 1 258 ? -15.009 4.229 -0.424 1.00 88.19 258 ALA A CA 1
ATOM 2000 C C . ALA A 1 258 ? -15.479 2.798 -0.102 1.00 88.19 258 ALA A C 1
ATOM 2002 O O . ALA A 1 258 ? -15.302 1.900 -0.915 1.00 88.19 258 ALA A O 1
ATOM 2003 N N . CYS A 1 259 ? -16.144 2.586 1.041 1.00 84.00 259 CYS A N 1
ATOM 2004 C CA . CYS A 1 259 ? -16.731 1.298 1.428 1.00 84.00 259 CYS A CA 1
ATOM 2005 C C . CYS A 1 259 ? -18.018 0.936 0.658 1.00 84.00 259 CYS A C 1
ATOM 2007 O O . CYS A 1 259 ? -18.605 -0.110 0.928 1.00 84.00 259 CYS A O 1
ATOM 2009 N N . GLU A 1 260 ? -18.496 1.803 -0.245 1.00 80.12 260 GLU A N 1
ATOM 2010 C CA . GLU A 1 260 ? -19.622 1.570 -1.171 1.00 80.12 260 GLU A CA 1
ATOM 2011 C C . GLU A 1 260 ? -20.903 0.988 -0.533 1.00 80.12 260 GLU A C 1
ATOM 2013 O O . GLU A 1 260 ? -21.634 0.196 -1.133 1.00 80.12 260 GLU A O 1
ATOM 2018 N N . CYS A 1 261 ? -21.227 1.407 0.690 1.00 83.56 261 CYS A N 1
ATOM 2019 C CA . CYS A 1 261 ? -22.392 0.929 1.435 1.00 83.56 261 CYS A CA 1
ATOM 2020 C C . CYS A 1 261 ? -23.258 2.085 1.970 1.00 83.56 261 CYS A C 1
ATOM 2022 O O . CYS A 1 261 ? -22.772 3.211 2.119 1.00 83.56 261 CYS A O 1
ATOM 2024 N N . PRO A 1 262 ? -24.551 1.836 2.269 1.00 87.31 262 PRO A N 1
ATOM 2025 C CA . PRO A 1 262 ? -25.446 2.849 2.831 1.00 87.31 262 PRO A CA 1
ATOM 2026 C C . PRO A 1 262 ? -24.895 3.511 4.097 1.00 87.31 262 PRO A C 1
ATOM 2028 O O . PRO A 1 262 ? -25.005 4.723 4.251 1.00 87.31 262 PRO A O 1
ATOM 2031 N N . GLU A 1 263 ? -24.261 2.730 4.968 1.00 88.00 263 GLU A N 1
ATOM 2032 C CA . GLU A 1 263 ? -23.670 3.202 6.217 1.00 88.00 263 GLU A CA 1
ATOM 2033 C C . GLU A 1 263 ? -22.527 4.206 5.979 1.00 88.00 263 GLU A C 1
ATOM 2035 O O . GLU A 1 263 ? -22.404 5.179 6.718 1.00 88.00 263 GLU A O 1
ATOM 2040 N N . GLY A 1 264 ? -21.738 4.034 4.911 1.00 85.00 264 GLY A N 1
ATOM 2041 C CA . GLY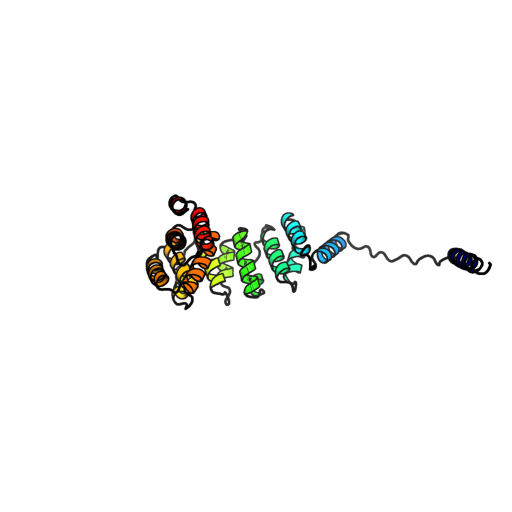 A 1 264 ? -20.706 4.998 4.517 1.00 85.00 264 GLY A CA 1
ATOM 2042 C C . GLY A 1 264 ? -21.286 6.355 4.103 1.00 85.00 264 GLY A C 1
ATOM 2043 O O . GLY A 1 264 ? -20.736 7.396 4.452 1.00 85.00 264 GLY A O 1
ATOM 2044 N N . ILE A 1 265 ? -22.445 6.356 3.432 1.00 87.50 265 ILE A N 1
ATOM 2045 C CA . ILE A 1 265 ? -23.168 7.583 3.052 1.00 87.50 265 ILE A CA 1
ATOM 2046 C C . ILE A 1 265 ? -23.733 8.299 4.284 1.00 87.50 265 ILE A C 1
ATOM 2048 O O . ILE A 1 265 ? -23.807 9.521 4.290 1.00 87.50 265 ILE A O 1
ATOM 2052 N N . GLU A 1 266 ? -24.143 7.568 5.322 1.00 89.56 266 GLU A N 1
ATOM 2053 C CA . GLU A 1 266 ? -24.646 8.172 6.565 1.00 89.56 266 GLU A CA 1
ATOM 2054 C C . GLU A 1 266 ? -23.543 8.852 7.390 1.00 89.56 266 GLU A C 1
ATOM 2056 O O . GLU A 1 266 ? -23.827 9.795 8.131 1.00 89.56 266 GLU A O 1
ATOM 2061 N N . ILE A 1 267 ? -22.299 8.375 7.274 1.00 87.50 267 ILE A N 1
ATOM 2062 C CA . ILE A 1 267 ? -21.128 8.950 7.952 1.00 87.50 267 ILE A CA 1
ATOM 2063 C C . ILE A 1 267 ? -20.674 10.269 7.297 1.00 87.50 267 ILE A C 1
ATOM 2065 O O . ILE A 1 267 ? -20.106 11.118 7.992 1.00 87.50 267 ILE A O 1
ATOM 2069 N N . TRP A 1 268 ? -20.914 10.438 5.993 1.00 84.75 268 TRP A N 1
ATOM 2070 C CA . TRP A 1 268 ? -20.507 11.601 5.194 1.00 84.75 268 TRP A CA 1
ATOM 2071 C C . TRP A 1 268 ? -21.484 12.784 5.279 1.00 84.75 268 TRP A C 1
ATOM 2073 O O . TRP A 1 268 ? -21.012 13.915 5.558 1.00 84.75 268 TRP A O 1
#

Secondary structure (DSSP, 8-state):
--STTSHHHHHHHHHHHHTTS-PPP----------HHHHHHHHHHHHHSPPTT-HHHHHHHHHHHHT-GGGHHHHHHHHT-S-HHHHHHHHHHHHHS--SS---HHHHHTTS-HHHHHHHHHHHHHTT---HHHHHHHHT-TT--HHHHHHHHHHHHHTT--TTTHHHHHHHTTSS-HHHHHHHHHHHHHTT-THHHHHHHHHHHTS-HHHHHHHHHHHHHHHHHS--HHHHHHHHHHHH-TTS-HHHHHHHHHHHHTT-SHHHHHH-

Sequence (268 aa):
MPEHRHHFVLSSLILALTCLLPGEPAEGQNYIEVNPFDSSVRALKAAIEPTRDGSNHKILLALRQLRDSDLTPLFEDLLDSNQPLLRIDALLALNELETGEAVELRPILTRFNQRERLIAISALIDLDLLELPQARTVLDIEDLSEVEELMLLAHIIGTGEDTGLGSRIRPLLEMDDPATRMIAALLLAEIGEPEHLQREMEAFQELDSQTKVLVGTALIDLANWHPTREGLTILGMATSDTDFVRSLRLAAADAALACECPEGIEIW

pLDDT: mean 85.08, std 14.67, range [41.28, 97.44]

Solvent-accessible surface area (backbone atoms only — not comparable to full-atom values): 15400 Å² total; per-residue (Å²): 138,89,78,82,74,67,63,66,59,56,58,54,53,57,62,60,56,64,74,70,57,83,71,74,78,75,73,73,75,80,73,69,86,68,54,67,65,62,52,50,53,51,52,51,54,63,59,51,47,87,48,99,82,53,60,19,58,57,52,53,53,54,55,46,72,64,55,51,70,90,46,48,68,60,31,60,59,28,54,73,46,96,42,68,66,51,24,41,53,19,54,51,36,53,52,65,37,80,76,84,66,82,69,73,55,45,78,58,46,71,73,39,56,72,70,54,32,44,54,39,54,51,52,27,54,78,67,75,58,59,50,66,73,55,45,57,52,45,67,67,50,92,81,65,50,72,68,51,47,50,51,46,52,47,52,40,43,73,73,72,61,56,86,75,46,64,77,66,38,56,66,39,56,74,48,89,50,67,43,56,21,44,52,31,17,47,57,34,30,75,74,72,46,48,74,49,31,58,51,41,55,57,53,51,72,73,45,54,59,70,58,41,50,53,33,50,48,52,51,34,56,43,26,67,77,52,48,42,76,78,52,40,62,57,28,50,47,43,46,67,39,82,77,43,54,71,69,56,19,49,47,19,22,56,26,24,46,63,41,78,42,75,70,20,61,73,59,90

Radius of gyration: 29.81 Å; Cα contacts (8 Å, |Δi|>4): 252; chains: 1; bounding box: 70×80×76 Å

Nearest PDB structures (foldseek):
  4zv6-assembly1_A  TM=5.158E-01  e=1.186E-02  synthetic construct
  7p0h-assembly2_B  TM=5.094E-01  e=3.339E-02  synthetic construct
  7q1f-assembly2_T  TM=3.544E-01  e=5.139E-02  synthetic construct
  6veh-assembly1_A  TM=4.180E-01  e=6.003E-01  synthetic construct
  7q1f-assembly1_D  TM=3.369E-01  e=3.282E-01  synthetic construct

Foldseek 3Di:
DDDPPPPVVVVVVVVVVVVPPPPDPPPPPPPPVDDPVNVVLVVLVVLLPDDPVCSNVVSLVVVLVVLDPVCLVVLVVQLPDPDLSSVLSSVVSQLSNPPPDHDQVQVSLLPDDQVSNLVSLVVCLVVVSQDLVNLVSNCPRPDHDLSSNLLSLLSNVLVVDNPPCLVVLVVQCVDPQLLSNLSSLLSCVSVPNNPSNVVSVVVLVVDDLVSNLVSLVSLLVSLQSRPAPSSLVVLLCQLVDPSDDNVSNVSSLVSLVSNVDPSSVVSD

Mean predicted aligned error: 10.3 Å